Protein AF-0000000078813721 (afdb_homodimer)

Organism: NCBI:txid997873

Secondary structure (DSSP, 8-state):
-EEEE-SPPP-S-HHHHHHHHHHHHHHHH-SSHHHHHHHHHHTSEETTTEESTTTEEEEEETTEEEEEEBSSTT-S-B-SS-SEEEE------HHHHHHHHHHTT-/-EEEE-SPPP-S-HHHHHHHHHHHHHHHH-SSHHHHHHHHHHTSEETTTEEHHHHEEEEEETTEEEEEEBSSTT-S-B-SS-SEEEE------HHHHHHHHHHHT-

Sequence (212 aa):
MEINFKGPVMPVDPYSQMAFVEILNILLTARHIVDVNRFLINRNTNPQFGSLSGYFRWSFSGNHFTLWQRMEYNSPVCFSRRIFSIHFGILASRNRERNKDSLTLNMEINFKGPVMPVDPYSQMAFVEILNILLTARHIVDVNRFLINRNTNPQFGSLSGYFRWSFSGNHFTLWQRMEYNSPVCFSRRIFSIHFGILASRNRERNKDSLTLN

Solvent-accessible surface area (backbone atoms only — not comparable to full-atom values): 11790 Å² total; per-residue (Å²): 86,74,38,43,37,69,46,57,81,77,85,74,46,73,49,48,36,42,38,47,47,52,53,50,32,45,57,64,68,36,91,44,68,72,48,33,56,53,49,49,64,72,56,21,64,36,93,87,61,50,34,40,66,31,35,31,46,71,50,75,58,89,53,29,41,37,36,30,39,29,64,39,80,64,41,94,49,54,49,88,61,44,31,33,52,34,71,54,64,75,72,62,65,60,67,53,60,59,52,50,58,59,58,63,70,103,86,73,38,43,35,68,46,58,82,75,86,73,46,74,49,47,36,41,39,47,46,53,52,51,31,44,58,62,68,36,91,45,68,71,49,34,54,53,49,50,64,71,55,22,64,37,94,87,60,48,35,39,67,30,35,31,46,71,50,75,60,89,51,29,42,37,38,32,39,30,65,39,81,64,40,95,50,56,49,88,61,44,31,32,53,34,73,54,62,74,72,64,66,60,66,54,61,60,51,49,58,61,57,64,70,104

Radius of gyration: 19.4 Å; Cα contacts (8 Å, |Δi|>4): 319; chains: 2; bounding box: 43×58×57 Å

Foldseek 3Di:
DDWDFFDDDDCLDPLLVVLVVLLVVLVVPDLAPVSSVVSQVVQQQDPVNGGSVQFKDWDDDPQKIWIFGCNGGNHPDTDPITGTMDGNPPPPCPVVVVVVVVVVVD/DDWDFFDDDDCLDPLLVVLVVLLVVLVVPDLAPVSSVVSQVVQQQDPVRGGSVQFKDWDDDPQKIWIFGCNHGNHPDTDPITGTMDGNPPPPCPVVVVVVVVVVVD

pLDDT: mean 83.67, std 20.39, range [27.42, 98.19]

Structure (mmCIF, N/CA/C/O backbone):
data_AF-0000000078813721-model_v1
#
loop_
_entity.id
_entity.type
_entity.pdbx_description
1 polymer 'Uncharacterized protein'
#
loop_
_atom_site.group_PDB
_atom_site.id
_atom_site.type_symbol
_atom_site.label_atom_id
_atom_site.label_alt_id
_atom_site.label_comp_id
_atom_site.label_asym_id
_atom_site.label_entity_id
_atom_site.label_seq_id
_atom_site.pdbx_PDB_ins_code
_atom_site.Cartn_x
_atom_site.Cartn_y
_atom_site.Cartn_z
_atom_site.occupancy
_atom_site.B_iso_or_equiv
_atom_site.auth_seq_id
_atom_site.auth_comp_id
_atom_site.auth_asym_id
_atom_site.auth_atom_id
_atom_site.pdbx_PDB_model_num
ATOM 1 N N . MET A 1 1 ? -4.168 6 10 1 85.81 1 MET A N 1
ATOM 2 C CA . MET A 1 1 ? -2.812 6.531 9.891 1 85.81 1 MET A CA 1
ATOM 3 C C . MET A 1 1 ? -2.635 7.293 8.578 1 85.81 1 MET A C 1
ATOM 5 O O . MET A 1 1 ? -3.014 6.805 7.512 1 85.81 1 MET A O 1
ATOM 9 N N . GLU A 1 2 ? -2.025 8.469 8.742 1 86.19 2 GLU A N 1
ATOM 10 C CA . GLU A 1 2 ? -1.777 9.281 7.555 1 86.19 2 GLU A CA 1
ATOM 11 C C . GLU A 1 2 ? -0.379 9.031 6.996 1 86.19 2 GLU A C 1
ATOM 13 O O . GLU A 1 2 ? 0.61 9.117 7.727 1 86.19 2 GLU A O 1
ATOM 18 N N . ILE A 1 3 ? -0.399 8.688 5.719 1 90.94 3 ILE A N 1
ATOM 19 C CA . ILE A 1 3 ? 0.875 8.453 5.051 1 90.94 3 ILE A CA 1
ATOM 20 C C . ILE A 1 3 ? 1.009 9.383 3.852 1 90.94 3 ILE A C 1
ATOM 22 O O . ILE A 1 3 ? 0.092 9.492 3.033 1 90.94 3 ILE A O 1
ATOM 26 N N . ASN A 1 4 ? 2.133 10.078 3.889 1 89.5 4 ASN A N 1
ATOM 27 C CA . ASN A 1 4 ? 2.461 10.922 2.746 1 89.5 4 ASN A CA 1
ATOM 28 C C . ASN A 1 4 ? 3.354 10.195 1.746 1 89.5 4 ASN A C 1
ATOM 30 O O . ASN A 1 4 ? 4.562 10.094 1.946 1 89.5 4 ASN A O 1
ATOM 34 N N . PHE A 1 5 ? 2.736 9.789 0.671 1 93.5 5 PHE A N 1
ATOM 35 C CA . PHE A 1 5 ? 3.477 9.078 -0.365 1 93.5 5 PHE A CA 1
ATOM 36 C C . PHE A 1 5 ? 4.227 10.055 -1.263 1 93.5 5 PHE A C 1
ATOM 38 O O . PHE A 1 5 ? 3.68 11.086 -1.658 1 93.5 5 PHE A O 1
ATOM 45 N N . LYS A 1 6 ? 5.391 9.672 -1.581 1 92.81 6 LYS A N 1
ATOM 46 C CA . LYS A 1 6 ? 6.223 10.508 -2.438 1 92.81 6 LYS A CA 1
ATOM 47 C C . LYS A 1 6 ? 6.324 9.93 -3.846 1 92.81 6 LYS A C 1
ATOM 49 O O . LYS A 1 6 ? 6.742 10.617 -4.777 1 92.81 6 LYS A O 1
ATOM 54 N N . GLY A 1 7 ? 5.914 8.711 -4.023 1 90.69 7 GLY A N 1
ATOM 55 C CA . GLY A 1 7 ? 5.93 8.055 -5.32 1 90.69 7 GLY A CA 1
ATOM 56 C C . GLY A 1 7 ? 5.328 6.66 -5.293 1 90.69 7 GLY A C 1
ATOM 57 O O . GLY A 1 7 ? 4.965 6.156 -4.227 1 90.69 7 GLY A O 1
ATOM 58 N N . PRO A 1 8 ? 5.234 6.066 -6.453 1 94.75 8 PRO A N 1
ATOM 59 C CA . PRO A 1 8 ? 4.664 4.719 -6.551 1 94.75 8 PRO A CA 1
ATOM 60 C C . PRO A 1 8 ? 5.66 3.629 -6.156 1 94.75 8 PRO A C 1
ATOM 62 O O . PRO A 1 8 ? 6.855 3.902 -6.012 1 94.75 8 PRO A O 1
ATOM 65 N N . VAL A 1 9 ? 5.137 2.488 -5.852 1 96.31 9 VAL A N 1
ATOM 66 C CA . VAL A 1 9 ? 5.949 1.282 -5.742 1 96.31 9 VAL A CA 1
ATOM 67 C C . VAL A 1 9 ? 6.246 0.726 -7.133 1 96.31 9 VAL A C 1
ATOM 69 O O . VAL A 1 9 ? 5.324 0.359 -7.867 1 96.31 9 VAL A O 1
ATOM 72 N N . MET A 1 10 ? 7.5 0.611 -7.434 1 94.69 10 MET A N 1
ATOM 73 C CA . MET A 1 10 ? 7.891 0.201 -8.781 1 94.69 10 MET A CA 1
ATOM 74 C C . MET A 1 10 ? 7.676 -1.296 -8.977 1 94.69 10 MET A C 1
ATOM 76 O O . MET A 1 10 ? 7.93 -2.088 -8.062 1 94.69 10 MET A O 1
ATOM 80 N N . PRO A 1 11 ? 7.18 -1.651 -10.086 1 86.94 11 PRO A N 1
ATOM 81 C CA . PRO A 1 11 ? 6.902 -3.064 -10.359 1 86.94 11 PRO A CA 1
ATOM 82 C C . PRO A 1 11 ? 8.156 -3.855 -10.719 1 86.94 11 PRO A C 1
ATOM 84 O O . PRO A 1 11 ? 8.258 -4.391 -11.82 1 86.94 11 PRO A O 1
ATOM 87 N N . VAL A 1 12 ? 9.062 -4.035 -9.828 1 88.88 12 VAL A N 1
ATOM 88 C CA . VAL A 1 12 ? 10.312 -4.754 -10.055 1 88.88 12 VAL A CA 1
ATOM 89 C C . VAL A 1 12 ? 10.031 -6.25 -10.164 1 88.88 12 VAL A C 1
ATOM 91 O O . VAL A 1 12 ? 10.602 -6.938 -11.016 1 88.88 12 VAL A O 1
ATOM 94 N N . ASP A 1 13 ? 9.281 -6.785 -9.336 1 87.31 13 ASP A N 1
ATOM 95 C CA . ASP A 1 13 ? 8.789 -8.156 -9.352 1 87.31 13 ASP A CA 1
ATOM 96 C C . ASP A 1 13 ? 7.566 -8.312 -8.453 1 87.31 13 ASP A C 1
ATOM 98 O O . ASP A 1 13 ? 7.262 -7.43 -7.652 1 87.31 13 ASP A O 1
ATOM 102 N N . PRO A 1 14 ? 6.836 -9.398 -8.641 1 85.69 14 PRO A N 1
ATOM 103 C CA . PRO A 1 14 ? 5.598 -9.562 -7.871 1 85.69 14 PRO A CA 1
ATOM 104 C C . PRO A 1 14 ? 5.844 -9.688 -6.371 1 85.69 14 PRO A C 1
ATOM 106 O O . PRO A 1 14 ? 5 -9.281 -5.566 1 85.69 14 PRO A O 1
ATOM 109 N N . TYR A 1 15 ? 6.957 -10.195 -6.031 1 91.62 15 TYR A N 1
ATOM 110 C CA . TYR A 1 15 ? 7.246 -10.414 -4.617 1 91.62 15 TYR A CA 1
ATOM 111 C C . TYR A 1 15 ? 7.508 -9.094 -3.908 1 91.62 15 TYR A C 1
ATOM 113 O O . TYR A 1 15 ? 7.262 -8.969 -2.705 1 91.62 15 TYR A O 1
ATOM 121 N N . SER A 1 16 ? 7.984 -8.094 -4.672 1 93.75 16 SER A N 1
ATOM 122 C CA . SER A 1 16 ? 8.211 -6.781 -4.078 1 93.75 16 SER A CA 1
ATOM 123 C C . SER A 1 16 ? 6.895 -6.137 -3.65 1 93.75 16 SER A C 1
ATOM 125 O O . SER A 1 16 ? 6.844 -5.426 -2.645 1 93.75 16 SER A O 1
ATOM 127 N N . GLN A 1 17 ? 5.859 -6.359 -4.391 1 93.06 17 GLN A N 1
ATOM 128 C CA . GLN A 1 17 ? 4.551 -5.816 -4.043 1 93.06 17 GLN A CA 1
ATOM 129 C C . GLN A 1 17 ? 4.008 -6.461 -2.771 1 93.06 17 GLN A C 1
ATOM 131 O O . GLN A 1 17 ? 3.432 -5.777 -1.92 1 93.06 17 GLN A O 1
ATOM 136 N N . MET A 1 18 ? 4.238 -7.758 -2.658 1 93.38 18 MET A N 1
ATOM 137 C CA . MET A 1 18 ? 3.836 -8.461 -1.444 1 93.38 18 MET A CA 1
ATOM 138 C C . MET A 1 18 ? 4.613 -7.949 -0.235 1 93.38 18 MET A C 1
ATOM 140 O O . MET A 1 18 ? 4.039 -7.742 0.834 1 93.38 18 MET A O 1
ATOM 144 N N . ALA A 1 19 ? 5.863 -7.793 -0.472 1 95.75 19 ALA A N 1
ATOM 145 C CA . ALA A 1 19 ? 6.715 -7.277 0.598 1 95.75 19 ALA A CA 1
ATOM 146 C C . ALA A 1 19 ? 6.266 -5.883 1.033 1 95.75 19 ALA A C 1
ATOM 148 O O . ALA A 1 19 ? 6.246 -5.574 2.227 1 95.75 19 ALA A O 1
ATOM 149 N N . PHE A 1 20 ? 5.871 -5.07 0.084 1 96.69 20 PHE A N 1
ATOM 150 C CA . PHE A 1 20 ? 5.406 -3.721 0.396 1 96.69 20 PHE A CA 1
ATOM 151 C C . PHE A 1 20 ? 4.16 -3.766 1.273 1 96.69 20 PHE A C 1
ATOM 153 O O . PHE A 1 20 ? 4.062 -3.033 2.26 1 96.69 20 PHE A O 1
ATOM 160 N N . VAL A 1 21 ? 3.279 -4.566 0.892 1 96.12 21 VAL A N 1
ATOM 161 C CA . VAL A 1 21 ? 2.025 -4.641 1.634 1 96.12 21 VAL A CA 1
ATOM 162 C C . VAL A 1 21 ? 2.293 -5.125 3.057 1 96.12 21 VAL A C 1
ATOM 164 O O . VAL A 1 21 ? 1.673 -4.648 4.008 1 96.12 21 VAL A O 1
ATOM 167 N N . GLU A 1 22 ? 3.188 -6.047 3.207 1 95.56 22 GLU A N 1
ATOM 168 C CA . GLU A 1 22 ? 3.564 -6.508 4.539 1 95.56 22 GLU A CA 1
ATOM 169 C C . GLU A 1 22 ? 4.129 -5.363 5.379 1 95.56 22 GLU A C 1
ATOM 171 O O . GLU A 1 22 ? 3.75 -5.195 6.543 1 95.56 22 GLU A O 1
ATOM 176 N N . ILE A 1 23 ? 5.004 -4.59 4.789 1 96.81 23 ILE A N 1
ATOM 177 C CA . ILE A 1 23 ? 5.59 -3.459 5.5 1 96.81 23 ILE A CA 1
ATOM 178 C C . ILE A 1 23 ? 4.5 -2.451 5.852 1 96.81 23 ILE A C 1
ATOM 180 O O . ILE A 1 23 ? 4.441 -1.957 6.98 1 96.81 23 ILE A O 1
ATOM 184 N N . LEU A 1 24 ? 3.656 -2.15 4.887 1 96.5 24 LEU A N 1
ATOM 185 C CA . LEU A 1 24 ? 2.553 -1.225 5.117 1 96.5 24 LEU A CA 1
ATOM 186 C C . LEU A 1 24 ? 1.677 -1.699 6.273 1 96.5 24 LEU A C 1
ATOM 188 O O . LEU A 1 24 ? 1.314 -0.91 7.148 1 96.5 24 LEU A O 1
ATOM 192 N N . ASN A 1 25 ? 1.38 -2.951 6.309 1 95.75 25 ASN A N 1
ATOM 193 C CA . ASN A 1 25 ? 0.537 -3.508 7.359 1 95.75 25 ASN A CA 1
ATOM 194 C C . ASN A 1 25 ? 1.212 -3.416 8.727 1 95.75 25 ASN A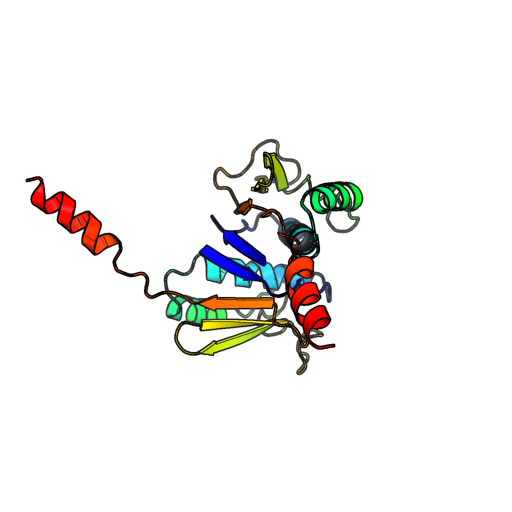 C 1
ATOM 196 O O . ASN A 1 25 ? 0.548 -3.186 9.734 1 95.75 25 ASN A O 1
ATOM 200 N N . ILE A 1 26 ? 2.451 -3.658 8.773 1 95.31 26 ILE A N 1
ATOM 201 C CA . ILE A 1 26 ? 3.203 -3.496 10.008 1 95.31 26 ILE A CA 1
ATOM 202 C C . ILE A 1 26 ? 3.055 -2.064 10.523 1 95.31 26 ILE A C 1
ATOM 204 O O . ILE A 1 26 ? 2.789 -1.844 11.703 1 95.31 26 ILE A O 1
ATOM 208 N N . LEU A 1 27 ? 3.197 -1.109 9.609 1 94.88 27 LEU A N 1
ATOM 209 C CA . LEU A 1 27 ? 3.088 0.299 9.977 1 94.88 27 LEU A CA 1
ATOM 210 C C . LEU A 1 27 ? 1.683 0.623 10.469 1 94.88 27 LEU A C 1
ATOM 212 O O . LEU A 1 27 ? 1.519 1.331 11.461 1 94.88 27 LEU A O 1
ATOM 216 N N . LEU A 1 28 ? 0.724 0.075 9.797 1 92.88 28 LEU A N 1
ATOM 217 C CA . LEU A 1 28 ? -0.668 0.415 10.078 1 92.88 28 LEU A CA 1
ATOM 218 C C . LEU A 1 28 ? -1.139 -0.233 11.375 1 92.88 28 LEU A C 1
ATOM 220 O O . LEU A 1 28 ? -2.094 0.236 11.992 1 92.88 28 LEU A O 1
ATOM 224 N N . THR A 1 29 ? -0.472 -1.251 11.75 1 92 29 THR A N 1
ATOM 225 C CA . THR A 1 29 ? -0.953 -1.979 12.914 1 92 29 THR A CA 1
ATOM 226 C C . THR A 1 29 ? -0.088 -1.675 14.133 1 92 29 THR A C 1
ATOM 228 O O . THR A 1 29 ? -0.462 -1.999 15.266 1 92 29 THR A O 1
ATOM 231 N N . ALA A 1 30 ? 1.04 -1.053 13.82 1 90.38 30 ALA A N 1
ATOM 232 C CA . ALA A 1 30 ? 1.928 -0.724 14.93 1 90.38 30 ALA A CA 1
ATOM 233 C C . ALA A 1 30 ? 1.402 0.474 15.719 1 90.38 30 ALA A C 1
ATOM 235 O O . ALA A 1 30 ? 0.883 1.429 15.133 1 90.38 30 ALA A O 1
ATOM 236 N N . ARG A 1 31 ? 1.524 0.494 17.016 1 82.5 31 ARG A N 1
ATOM 237 C CA . ARG A 1 31 ? 1.098 1.598 17.859 1 82.5 31 ARG A CA 1
ATOM 238 C C . ARG A 1 31 ? 2.205 2.637 18.016 1 82.5 31 ARG A C 1
ATOM 240 O O . ARG A 1 31 ? 1.934 3.838 18.078 1 82.5 31 ARG A O 1
ATOM 247 N N . HIS A 1 32 ? 3.424 2.127 18.078 1 85.88 32 HIS A N 1
ATOM 248 C CA . HIS A 1 32 ? 4.605 2.957 18.266 1 85.88 32 HIS A CA 1
ATOM 249 C C . HIS A 1 32 ? 5.715 2.572 17.297 1 85.88 32 HIS A C 1
ATOM 251 O O . HIS A 1 32 ? 5.742 1.446 16.797 1 85.88 32 HIS A O 1
ATOM 257 N N . ILE A 1 33 ? 6.562 3.525 17.094 1 88.56 33 ILE A N 1
ATOM 258 C CA . ILE A 1 33 ? 7.66 3.336 16.141 1 88.56 33 ILE A CA 1
ATOM 259 C C . ILE A 1 33 ? 8.547 2.186 16.609 1 88.56 33 ILE A C 1
ATOM 261 O O . ILE A 1 33 ? 9.109 1.457 15.797 1 88.56 33 ILE A O 1
ATOM 265 N N . VAL A 1 34 ? 8.711 2.016 17.891 1 88.94 34 VAL A N 1
ATOM 266 C CA . VAL A 1 34 ? 9.523 0.938 18.438 1 88.94 34 VAL A CA 1
ATOM 267 C C . VAL A 1 34 ? 8.93 -0.412 18.047 1 88.94 34 VAL A C 1
ATOM 269 O O . VAL A 1 34 ? 9.664 -1.362 17.766 1 88.94 34 VAL A O 1
ATOM 272 N N . ASP A 1 35 ? 7.613 -0.488 18 1 91.62 35 ASP A N 1
ATOM 273 C CA . ASP A 1 35 ? 6.934 -1.707 17.578 1 91.62 35 ASP A CA 1
ATOM 274 C C . ASP A 1 35 ? 7.188 -1.983 16.094 1 91.62 35 ASP A C 1
ATOM 276 O O . ASP A 1 35 ? 7.324 -3.139 15.688 1 91.62 35 ASP A O 1
ATOM 280 N N . VAL A 1 36 ? 7.305 -0.905 15.383 1 93.75 36 VAL A N 1
ATOM 281 C CA . VAL A 1 36 ? 7.555 -1.066 13.953 1 93.75 36 VAL A CA 1
ATOM 282 C C . VAL A 1 36 ? 8.891 -1.775 13.734 1 93.75 36 VAL A C 1
ATOM 284 O O . VAL A 1 36 ? 8.969 -2.758 12.992 1 93.75 36 VAL A O 1
ATOM 287 N N . ASN A 1 37 ? 9.891 -1.277 14.352 1 92.62 37 ASN A N 1
ATOM 288 C CA . ASN A 1 37 ? 11.219 -1.875 14.234 1 92.62 37 ASN A CA 1
ATOM 289 C C . ASN A 1 37 ? 11.203 -3.35 14.625 1 92.62 37 ASN A C 1
ATOM 291 O O . ASN A 1 37 ? 11.758 -4.191 13.914 1 92.62 37 ASN A O 1
ATOM 295 N N . ARG A 1 38 ? 10.586 -3.643 15.727 1 94.06 38 ARG A N 1
ATOM 296 C CA . ARG A 1 38 ? 10.508 -5.016 16.219 1 94.06 38 ARG A CA 1
ATOM 297 C C . ARG A 1 38 ? 9.805 -5.914 15.203 1 94.06 38 ARG A C 1
ATOM 299 O O . ARG A 1 38 ? 10.273 -7.012 14.906 1 94.06 38 ARG A O 1
ATOM 306 N N . PHE A 1 39 ? 8.711 -5.48 14.672 1 94.94 39 PHE A N 1
ATOM 307 C CA . PHE A 1 39 ? 7.938 -6.281 13.727 1 94.94 39 PHE A CA 1
ATOM 308 C C . PHE A 1 39 ? 8.703 -6.465 12.422 1 94.94 39 PHE A C 1
ATOM 310 O O . PHE A 1 39 ? 8.664 -7.539 11.82 1 94.94 39 PHE A O 1
ATOM 317 N N . LEU A 1 40 ? 9.391 -5.395 11.961 1 96.19 40 LEU A N 1
ATOM 318 C CA . LEU A 1 40 ? 10.164 -5.488 10.727 1 96.19 40 LEU A CA 1
ATOM 319 C C . LEU A 1 40 ? 11.273 -6.527 10.859 1 96.19 40 LEU A C 1
ATOM 321 O O . LEU A 1 40 ? 11.531 -7.289 9.922 1 96.19 40 LEU A O 1
ATOM 325 N N . ILE A 1 41 ? 11.906 -6.547 11.977 1 93.56 41 ILE A N 1
ATOM 326 C CA . ILE A 1 41 ? 12.969 -7.512 12.219 1 93.56 41 ILE A CA 1
ATOM 327 C C . ILE A 1 41 ? 12.383 -8.922 12.297 1 93.56 41 ILE A C 1
ATOM 329 O O . ILE A 1 41 ? 12.891 -9.844 11.656 1 93.56 41 ILE A O 1
ATOM 333 N N . ASN A 1 42 ? 11.305 -9.086 12.961 1 94.06 42 ASN A N 1
ATOM 334 C CA . ASN A 1 42 ? 10.703 -10.398 13.203 1 94.06 42 ASN A CA 1
ATOM 335 C C . ASN A 1 42 ? 10.094 -10.977 11.922 1 94.06 42 ASN A C 1
ATOM 337 O O . ASN A 1 42 ? 10.07 -12.195 11.742 1 94.06 42 ASN A O 1
ATOM 341 N N . ARG A 1 43 ? 9.633 -10.102 11.125 1 92.25 43 ARG A N 1
ATOM 342 C CA . ARG A 1 43 ? 8.914 -10.562 9.938 1 92.25 43 ARG A CA 1
ATOM 343 C C . ARG A 1 43 ? 9.75 -10.359 8.68 1 92.25 43 ARG A C 1
ATOM 345 O O . ARG A 1 43 ? 9.234 -10.445 7.562 1 92.25 43 ARG A O 1
ATOM 352 N N . ASN A 1 44 ? 10.961 -10.055 8.883 1 95.38 44 ASN A N 1
ATOM 353 C CA . ASN A 1 44 ? 11.828 -9.766 7.746 1 95.38 44 ASN A CA 1
ATOM 354 C C . ASN A 1 44 ? 11.891 -10.938 6.773 1 95.38 44 ASN A C 1
ATOM 356 O O . ASN A 1 44 ? 11.773 -10.758 5.562 1 95.38 44 ASN A O 1
ATOM 360 N N . THR A 1 45 ? 12.039 -12.062 7.301 1 92.56 45 THR A N 1
ATOM 361 C CA . THR A 1 45 ? 12.172 -13.25 6.457 1 92.56 45 THR A CA 1
ATOM 362 C C . THR A 1 45 ? 10.805 -13.883 6.207 1 92.56 45 THR A C 1
ATOM 364 O O . THR A 1 45 ? 9.992 -14.008 7.125 1 92.56 45 THR A O 1
ATOM 367 N N . ASN A 1 46 ? 10.523 -14.18 4.992 1 87.62 46 ASN A N 1
ATOM 368 C CA . ASN A 1 46 ? 9.289 -14.82 4.555 1 87.62 46 ASN A CA 1
ATOM 369 C C . ASN A 1 46 ? 9.555 -15.875 3.486 1 87.62 46 ASN A C 1
ATOM 371 O O . ASN A 1 46 ? 10.258 -15.617 2.512 1 87.62 46 ASN A O 1
ATOM 375 N N . PRO A 1 47 ? 9.031 -16.953 3.658 1 83.88 47 PRO A N 1
ATOM 376 C CA . PRO A 1 47 ? 9.289 -18.031 2.689 1 83.88 47 PRO A CA 1
ATOM 377 C C . PRO A 1 47 ? 8.766 -17.703 1.294 1 83.88 47 PRO A C 1
ATOM 379 O O . PRO A 1 47 ? 9.281 -18.203 0.298 1 83.88 47 PRO A O 1
ATOM 382 N N . GLN A 1 48 ? 7.812 -16.844 1.262 1 80.69 48 GLN A N 1
ATOM 383 C CA . GLN A 1 48 ? 7.184 -16.562 -0.023 1 80.69 48 GLN A CA 1
ATOM 384 C C . GLN A 1 48 ? 8.023 -15.578 -0.841 1 80.69 48 GLN A C 1
ATOM 386 O O . GLN A 1 48 ? 8.172 -15.742 -2.053 1 80.69 48 GLN A O 1
ATOM 391 N N . PHE A 1 49 ? 8.594 -14.594 -0.183 1 82.25 49 PHE A N 1
ATOM 392 C CA . PHE A 1 49 ? 9.266 -13.586 -1.002 1 82.25 49 PHE A CA 1
ATOM 393 C C . PHE A 1 49 ? 10.703 -13.375 -0.531 1 82.25 49 PHE A C 1
ATOM 395 O O . PHE A 1 49 ? 11.398 -12.492 -1.024 1 82.25 49 PHE A O 1
ATOM 402 N N . GLY A 1 50 ? 11.195 -14.195 0.436 1 90.38 50 GLY A N 1
ATOM 403 C CA . GLY A 1 50 ? 12.555 -14.055 0.924 1 90.38 50 GLY A CA 1
ATOM 404 C C . GLY A 1 50 ? 12.664 -13.133 2.125 1 90.38 50 GLY A C 1
ATOM 405 O O . GLY A 1 50 ? 12.594 -13.586 3.27 1 90.38 50 GLY A O 1
ATOM 406 N N . SER A 1 51 ? 12.891 -11.766 1.837 1 95.19 51 SER A N 1
ATOM 407 C CA . SER A 1 51 ? 12.969 -10.844 2.967 1 95.19 51 SER A CA 1
ATOM 408 C C . SER A 1 51 ? 12.43 -9.469 2.594 1 95.19 51 SER A C 1
ATOM 410 O O . SER A 1 51 ? 12.555 -9.039 1.444 1 95.19 51 SER A O 1
ATOM 412 N N . LEU A 1 52 ? 11.852 -8.836 3.582 1 97.31 52 LEU A N 1
ATOM 413 C CA . LEU A 1 52 ? 11.414 -7.461 3.396 1 97.31 52 LEU A CA 1
ATOM 414 C C . LEU A 1 52 ? 12.586 -6.566 3.006 1 97.31 52 LEU A C 1
ATOM 416 O O . LEU A 1 52 ? 12.484 -5.777 2.064 1 97.31 52 LEU A O 1
ATOM 420 N N . SER A 1 53 ? 13.719 -6.762 3.699 1 96.88 53 SER A N 1
ATOM 421 C CA . SER A 1 53 ? 14.906 -5.938 3.502 1 96.88 53 SER A CA 1
ATOM 422 C C . SER A 1 53 ? 15.57 -6.23 2.158 1 96.88 53 SER A C 1
ATOM 424 O O . SER A 1 53 ? 16.406 -5.461 1.695 1 96.88 53 SER A O 1
ATOM 426 N N . GLY A 1 54 ? 15.234 -7.344 1.597 1 97.06 54 GLY A N 1
ATOM 427 C CA . GLY A 1 54 ? 15.727 -7.645 0.263 1 97.06 54 GLY A CA 1
ATOM 428 C C . GLY A 1 54 ? 15.117 -6.766 -0.813 1 97.06 54 GLY A C 1
ATOM 429 O O . GLY A 1 54 ? 15.695 -6.598 -1.886 1 97.06 54 GLY A O 1
ATOM 430 N N . TYR A 1 55 ? 13.945 -6.191 -0.536 1 97.31 55 TYR A N 1
ATOM 431 C CA . TYR A 1 55 ? 13.234 -5.406 -1.534 1 97.31 55 TYR A CA 1
ATOM 432 C C . TYR A 1 55 ? 13.203 -3.932 -1.153 1 97.31 55 TYR A C 1
ATOM 434 O O . TYR A 1 55 ? 13.055 -3.064 -2.016 1 97.31 55 TYR A O 1
ATOM 442 N N . PHE A 1 56 ? 13.289 -3.691 0.149 1 97.62 56 PHE A N 1
ATOM 443 C CA . PHE A 1 56 ? 13.133 -2.32 0.6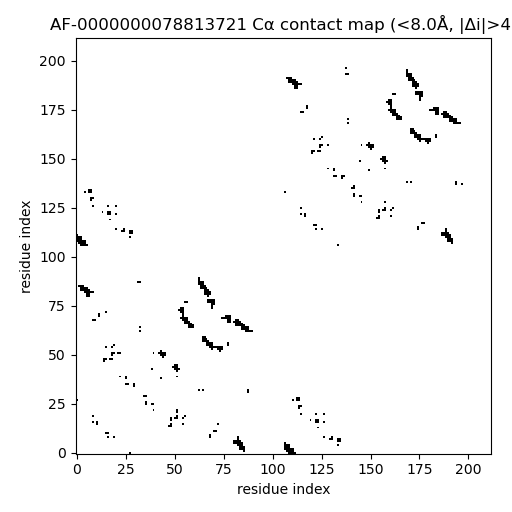23 1 97.62 56 PHE A CA 1
ATOM 444 C C . PHE A 1 56 ? 14.211 -1.973 1.644 1 97.62 56 PHE A C 1
ATOM 446 O O . PHE A 1 56 ? 14.711 -2.852 2.352 1 97.62 56 PHE A O 1
ATOM 453 N N . ARG A 1 57 ? 14.547 -0.722 1.593 1 97.44 57 ARG A N 1
ATOM 454 C CA . ARG A 1 57 ? 15.383 -0.122 2.631 1 97.44 57 ARG A CA 1
ATOM 455 C C . ARG A 1 57 ? 14.586 0.867 3.471 1 97.44 57 ARG A C 1
ATOM 457 O O . ARG A 1 57 ? 13.75 1.604 2.943 1 97.44 57 ARG A O 1
ATOM 464 N N . TRP A 1 58 ? 14.789 0.78 4.785 1 96.38 58 TRP A N 1
ATOM 465 C CA . TRP A 1 58 ? 14.109 1.743 5.645 1 96.38 58 TRP A CA 1
ATOM 466 C C . TRP A 1 58 ? 15.07 2.338 6.668 1 96.38 58 TRP A C 1
ATOM 468 O O . TRP A 1 58 ? 16.156 1.798 6.895 1 96.38 58 TRP A O 1
ATOM 478 N N . SER A 1 59 ? 14.727 3.451 7.113 1 94.44 59 SER A N 1
ATOM 479 C CA . SER A 1 59 ? 15.492 4.109 8.164 1 94.44 59 SER A CA 1
ATOM 480 C C . SER A 1 59 ? 14.578 4.777 9.188 1 94.44 59 SER A C 1
ATOM 482 O O . SER A 1 59 ? 13.414 5.051 8.898 1 94.44 59 SER A O 1
ATOM 484 N N . PHE A 1 60 ? 15.148 4.918 10.375 1 92.75 60 PHE A N 1
ATOM 485 C CA . PHE A 1 60 ? 14.484 5.629 11.461 1 92.75 60 PHE A CA 1
ATOM 486 C C . PHE A 1 60 ? 15.273 6.871 11.859 1 92.75 60 PHE A C 1
ATOM 488 O O . PHE A 1 60 ? 16.5 6.832 11.938 1 92.75 60 PHE A O 1
ATOM 495 N N . SER A 1 61 ? 14.656 7.984 11.891 1 90.38 61 SER A N 1
ATOM 496 C CA . SER A 1 61 ? 15.211 9.211 12.445 1 90.38 61 SER A CA 1
ATOM 497 C C . SER A 1 61 ? 14.258 9.844 13.461 1 90.38 61 SER A C 1
ATOM 499 O O . SER A 1 61 ? 13.352 10.586 13.086 1 90.38 61 SER A O 1
ATOM 501 N N . GLY A 1 62 ? 14.539 9.586 14.758 1 87.25 62 GLY A N 1
ATOM 502 C CA . GLY A 1 62 ? 13.547 9.977 15.75 1 87.25 62 GLY A CA 1
ATOM 503 C C . GLY A 1 62 ? 12.211 9.297 15.555 1 87.25 62 GLY A C 1
ATOM 504 O O . GLY A 1 62 ? 12.125 8.07 15.531 1 87.25 62 GLY A O 1
ATOM 505 N N . ASN A 1 63 ? 11.172 10.094 15.312 1 87.31 63 ASN A N 1
ATOM 506 C CA . ASN A 1 63 ? 9.828 9.547 15.125 1 87.31 63 ASN A CA 1
ATOM 507 C C . ASN A 1 63 ? 9.453 9.469 13.648 1 87.31 63 ASN A C 1
ATOM 509 O O . ASN A 1 63 ? 8.273 9.398 13.305 1 87.31 63 ASN A O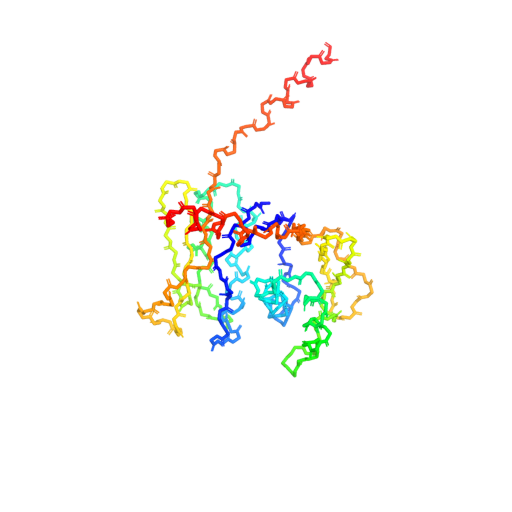 1
ATOM 513 N N . HIS A 1 64 ? 10.555 9.445 12.852 1 89.88 64 HIS A N 1
ATOM 514 C CA . HIS A 1 64 ? 10.312 9.398 11.414 1 89.88 64 HIS A CA 1
ATOM 515 C C . HIS A 1 64 ? 10.727 8.047 10.836 1 89.88 64 HIS A C 1
ATOM 517 O O . HIS A 1 64 ? 11.789 7.523 11.164 1 89.88 64 HIS A O 1
ATOM 523 N N . PHE A 1 65 ? 9.867 7.512 10.133 1 94.44 65 PHE A N 1
ATOM 524 C CA . PHE A 1 65 ? 10.133 6.312 9.344 1 94.44 65 PHE A CA 1
ATOM 525 C C . PHE A 1 65 ? 10.164 6.637 7.859 1 94.44 65 PHE A C 1
ATOM 527 O O . PHE A 1 65 ? 9.242 7.273 7.34 1 94.44 65 PHE A O 1
ATOM 534 N N . THR A 1 66 ? 11.258 6.246 7.207 1 95.19 66 THR A N 1
ATOM 535 C CA . THR A 1 66 ? 11.375 6.473 5.773 1 95.19 66 THR A CA 1
ATOM 536 C C . THR A 1 66 ? 11.586 5.156 5.031 1 95.19 66 THR A C 1
ATOM 538 O O . THR A 1 66 ? 12.344 4.293 5.492 1 95.19 66 THR A O 1
ATOM 541 N N . LEU A 1 67 ? 10.961 4.996 3.906 1 97.75 67 LEU A N 1
ATOM 542 C CA . LEU A 1 67 ? 11.031 3.768 3.123 1 97.75 67 LEU A CA 1
ATOM 543 C C . LEU A 1 67 ? 11.5 4.055 1.702 1 97.75 67 LEU A C 1
ATOM 545 O O . LEU A 1 67 ? 11.008 4.977 1.052 1 97.75 67 LEU A O 1
ATOM 549 N N . TRP A 1 68 ? 12.484 3.252 1.234 1 97.56 68 TRP A N 1
ATOM 550 C CA . TRP A 1 68 ? 12.961 3.227 -0.146 1 97.56 68 TRP A CA 1
ATOM 551 C C . TRP A 1 68 ? 12.789 1.839 -0.755 1 97.56 68 TRP A C 1
ATOM 553 O O . TRP A 1 68 ? 12.734 0.839 -0.035 1 97.56 68 TRP A O 1
ATOM 563 N N . GLN A 1 69 ? 12.68 1.85 -1.991 1 98.19 69 GLN A N 1
ATOM 564 C CA . GLN A 1 69 ? 12.625 0.57 -2.689 1 98.19 69 GLN A CA 1
ATOM 565 C C . GLN A 1 69 ? 13.938 0.266 -3.395 1 98.19 69 GLN A C 1
ATOM 567 O O . GLN A 1 69 ? 14.5 1.129 -4.074 1 98.19 69 GLN A O 1
ATOM 572 N N . ARG A 1 70 ? 14.438 -0.946 -3.195 1 97.62 70 ARG A N 1
ATOM 573 C CA . ARG A 1 70 ? 15.617 -1.39 -3.936 1 97.62 70 ARG A CA 1
ATOM 574 C C . ARG A 1 70 ? 15.281 -1.623 -5.406 1 97.62 70 ARG A C 1
ATOM 576 O O . ARG A 1 70 ? 14.148 -1.982 -5.742 1 97.62 70 ARG A O 1
ATOM 583 N N . MET A 1 71 ? 16.203 -1.508 -6.293 1 96.94 71 MET A N 1
ATOM 584 C CA . MET A 1 71 ? 15.984 -1.616 -7.734 1 96.94 71 MET A CA 1
ATOM 585 C C . MET A 1 71 ? 15.75 -3.066 -8.141 1 96.94 71 MET A C 1
ATOM 587 O O . MET A 1 71 ? 15.141 -3.334 -9.18 1 96.94 71 MET A O 1
ATOM 591 N N . GLU A 1 72 ? 16.391 -3.934 -7.43 1 95.81 72 GLU A N 1
ATOM 592 C CA . GLU A 1 72 ? 16.188 -5.375 -7.535 1 95.81 72 GLU A CA 1
ATOM 593 C C . GLU A 1 72 ? 16.375 -6.059 -6.184 1 95.81 72 GLU A C 1
ATOM 595 O O . GLU A 1 72 ? 16.859 -5.445 -5.234 1 95.81 72 GLU A O 1
ATOM 600 N N . TYR A 1 73 ? 15.906 -7.285 -6.168 1 95.62 73 TYR A N 1
ATOM 601 C CA . TYR A 1 73 ? 16.062 -8.016 -4.914 1 95.62 73 TYR A CA 1
ATOM 602 C C . TYR A 1 73 ? 17.531 -8.023 -4.469 1 95.62 73 TYR A C 1
ATOM 604 O O . TYR A 1 73 ? 18.406 -8.422 -5.23 1 95.62 73 TYR A O 1
ATOM 612 N N . ASN A 1 74 ? 17.781 -7.5 -3.301 1 96.12 74 ASN A N 1
ATOM 613 C CA . ASN A 1 74 ? 19.078 -7.441 -2.643 1 96.12 74 ASN A CA 1
ATOM 614 C C . ASN A 1 74 ? 20.031 -6.48 -3.354 1 96.12 74 ASN A C 1
ATOM 616 O O . ASN A 1 74 ? 21.25 -6.562 -3.184 1 96.12 74 ASN A O 1
ATOM 620 N N . SER A 1 75 ? 19.484 -5.629 -4.164 1 96.75 75 SER A N 1
ATOM 621 C CA . SER A 1 75 ? 20.297 -4.59 -4.777 1 96.75 75 SER A CA 1
ATOM 622 C C . SER A 1 75 ? 20.844 -3.621 -3.732 1 96.75 75 SER A C 1
ATOM 624 O O . SER A 1 75 ? 20.109 -3.191 -2.836 1 96.75 75 SER A O 1
ATOM 626 N N . PRO A 1 76 ? 22.109 -3.275 -3.861 1 96.5 76 PRO A N 1
ATOM 627 C CA . PRO A 1 76 ? 22.625 -2.246 -2.955 1 96.5 76 PRO A CA 1
ATOM 628 C C . PRO A 1 76 ? 22.094 -0.854 -3.275 1 96.5 76 PRO A C 1
ATOM 630 O O . PRO A 1 76 ? 22.234 0.069 -2.471 1 96.5 76 PRO A O 1
ATOM 633 N N . VAL A 1 77 ? 21.484 -0.699 -4.473 1 97.62 77 VAL A N 1
ATOM 634 C CA . VAL A 1 77 ? 21 0.603 -4.926 1 97.62 77 VAL A CA 1
ATOM 635 C C . VAL A 1 77 ? 19.484 0.654 -4.836 1 97.62 77 VAL A C 1
ATOM 637 O O . VAL A 1 77 ? 18.797 -0.319 -5.168 1 97.62 77 VAL A O 1
ATOM 640 N N . CYS A 1 78 ? 19.047 1.739 -4.41 1 97.38 78 CYS A N 1
ATOM 641 C CA . CYS A 1 78 ? 17.609 1.994 -4.359 1 97.38 78 CYS A CA 1
ATOM 642 C C . CYS A 1 78 ? 17.203 2.994 -5.43 1 97.38 78 CYS A C 1
ATOM 644 O O . CYS A 1 78 ? 18.031 3.732 -5.953 1 97.38 78 CYS A O 1
ATOM 646 N N . PHE A 1 79 ? 15.953 2.939 -5.805 1 96.44 79 PHE A N 1
ATOM 647 C CA . PHE A 1 79 ? 15.398 4.035 -6.59 1 96.44 79 PHE A CA 1
ATOM 648 C C . PHE A 1 79 ? 15.586 5.367 -5.871 1 96.44 79 PHE A C 1
ATOM 650 O O . PHE A 1 79 ? 15.508 5.43 -4.641 1 96.44 79 PHE A O 1
ATOM 657 N N . SER A 1 80 ? 15.805 6.402 -6.57 1 93.31 80 SER A N 1
ATOM 658 C CA . SER A 1 80 ? 16.125 7.703 -5.988 1 93.31 80 SER A CA 1
ATOM 659 C C . SER A 1 80 ? 14.938 8.258 -5.199 1 93.31 80 SER A C 1
ATOM 661 O O . SER A 1 80 ? 15.125 8.922 -4.18 1 93.31 80 SER A O 1
ATOM 663 N N . ARG A 1 81 ? 13.82 7.988 -5.629 1 91.19 81 ARG A N 1
ATOM 664 C CA . ARG A 1 81 ? 12.625 8.516 -4.969 1 91.19 81 ARG A CA 1
ATOM 665 C C . ARG A 1 81 ? 12.227 7.629 -3.793 1 91.19 81 ARG A C 1
ATOM 667 O O . ARG A 1 81 ? 12.117 6.41 -3.934 1 91.19 81 ARG A O 1
ATOM 674 N N . ARG A 1 82 ? 12.031 8.305 -2.654 1 91.88 82 ARG A N 1
ATOM 675 C CA . ARG A 1 82 ? 11.453 7.582 -1.525 1 91.88 82 ARG A CA 1
ATOM 676 C C . ARG A 1 82 ? 10 7.215 -1.797 1 91.88 82 ARG A C 1
ATOM 678 O O . ARG A 1 82 ? 9.305 7.91 -2.547 1 91.88 82 ARG A O 1
ATOM 685 N N . ILE A 1 83 ? 9.617 6.102 -1.19 1 94.75 83 ILE A N 1
ATOM 686 C CA . ILE A 1 83 ? 8.211 5.73 -1.284 1 94.75 83 ILE A CA 1
ATOM 687 C C . ILE A 1 83 ? 7.379 6.629 -0.369 1 94.75 83 ILE A C 1
ATOM 689 O O . ILE A 1 83 ? 6.391 7.227 -0.804 1 94.75 83 ILE A O 1
ATOM 693 N N . PHE A 1 84 ? 7.746 6.664 0.901 1 92.06 84 PHE A N 1
ATOM 694 C CA . PHE A 1 84 ? 7.102 7.59 1.825 1 92.06 84 PHE A CA 1
ATOM 695 C C . PHE A 1 84 ? 7.977 7.832 3.049 1 92.06 84 PHE A C 1
ATOM 697 O O . PHE A 1 84 ? 8.992 7.152 3.238 1 92.06 84 PHE A O 1
ATOM 704 N N . SER A 1 85 ? 7.559 8.914 3.75 1 89.31 85 SER A N 1
ATOM 705 C CA . SER A 1 85 ? 8.055 9.211 5.09 1 89.31 85 SER A CA 1
ATOM 706 C C . SER A 1 85 ? 6.906 9.461 6.062 1 89.31 85 SER A C 1
ATOM 708 O O . SER A 1 85 ? 5.957 10.18 5.742 1 89.31 85 SER A O 1
ATOM 710 N N . ILE A 1 86 ? 6.988 8.75 7.195 1 90.06 86 ILE A N 1
ATOM 711 C CA . ILE A 1 86 ? 5.918 8.852 8.18 1 90.06 86 ILE A CA 1
ATOM 712 C C . ILE A 1 86 ? 6.473 9.414 9.492 1 90.06 86 ILE A C 1
ATOM 714 O O . ILE A 1 86 ? 7.547 9.008 9.938 1 90.06 86 ILE A O 1
ATOM 718 N N . HIS A 1 87 ? 5.82 10.367 9.953 1 84.75 87 HIS A N 1
ATOM 719 C CA . HIS A 1 87 ? 6.109 10.844 11.305 1 84.75 87 HIS A CA 1
ATOM 720 C C . HIS A 1 87 ? 5.164 10.211 12.32 1 84.75 87 HIS A C 1
ATOM 722 O O . HIS A 1 87 ? 3.945 10.383 12.234 1 84.75 87 HIS A O 1
ATOM 728 N N . PHE A 1 88 ? 5.723 9.328 13.211 1 82.69 88 PHE A N 1
ATOM 729 C CA . PHE A 1 88 ? 4.91 8.711 14.25 1 82.69 88 PHE A CA 1
ATOM 730 C C . PHE A 1 88 ? 4.691 9.672 15.414 1 82.69 88 PHE A C 1
ATOM 732 O O . PHE A 1 88 ? 5.652 10.203 15.969 1 82.69 88 PHE A O 1
ATOM 739 N N . GLY A 1 89 ? 3.814 10.578 15.188 1 63.12 89 GLY A N 1
ATOM 740 C CA . GLY A 1 89 ? 3.564 11.516 16.266 1 63.12 89 GLY A CA 1
ATOM 741 C C . GLY A 1 89 ? 3.443 10.844 17.625 1 63.12 89 GLY A C 1
ATOM 742 O O . GLY A 1 89 ? 3.188 9.641 17.703 1 63.12 89 GLY A O 1
ATOM 743 N N . ILE A 1 90 ? 4.086 11.398 18.594 1 49.78 90 ILE A N 1
ATOM 744 C CA . ILE A 1 90 ? 3.803 11 19.969 1 49.78 90 ILE A CA 1
ATOM 745 C C . ILE A 1 90 ? 2.297 10.844 20.172 1 49.78 90 ILE A C 1
ATOM 747 O O . ILE A 1 90 ? 1.534 11.789 19.953 1 49.78 90 ILE A O 1
ATOM 751 N N . LEU A 1 91 ? 1.821 9.695 19.781 1 44.62 91 LEU A N 1
ATOM 752 C CA . LEU A 1 91 ? 0.439 9.555 20.219 1 44.62 91 LEU A CA 1
ATOM 753 C C . LEU A 1 91 ? 0.181 10.391 21.469 1 44.62 91 LEU A C 1
ATOM 755 O O . LEU A 1 91 ? 0.757 10.125 22.531 1 44.62 91 LEU A O 1
ATOM 759 N N . ALA A 1 92 ? 0.195 11.586 21.453 1 38.22 92 ALA A N 1
ATOM 760 C CA . ALA A 1 92 ? -0.335 12.203 22.672 1 38.22 92 ALA A CA 1
ATOM 761 C C . ALA A 1 92 ? -1.397 11.32 23.312 1 38.22 92 ALA A C 1
ATOM 763 O O . ALA A 1 92 ? -2.145 10.625 22.625 1 38.22 92 ALA A O 1
ATOM 764 N N . SER A 1 93 ? -1.253 10.867 24.594 1 37.03 93 SER A N 1
ATOM 765 C CA . SER A 1 93 ? -2.236 10.172 25.422 1 37.03 93 SER A CA 1
ATOM 766 C C . SER A 1 93 ? -3.654 10.617 25.078 1 37.03 93 SER A C 1
ATOM 768 O O . SER A 1 93 ? -4.098 11.688 25.5 1 37.03 93 SER A O 1
ATOM 770 N N . ARG A 1 94 ? -3.998 10.617 23.953 1 38.88 94 ARG A N 1
ATOM 771 C CA . ARG A 1 94 ? -5.422 10.883 23.766 1 38.88 94 ARG A CA 1
ATOM 772 C C . ARG A 1 94 ? -6.246 10.234 24.875 1 38.88 94 ARG A C 1
ATOM 774 O O . ARG A 1 94 ? -7.43 10.547 25.031 1 38.88 94 ARG A O 1
ATOM 781 N N . ASN A 1 95 ? -5.863 9.125 25.266 1 37.12 95 ASN A N 1
ATOM 782 C CA . ASN A 1 95 ? -6.637 8.625 26.391 1 37.12 95 ASN A CA 1
ATOM 783 C C . ASN A 1 95 ? -6.512 9.555 27.609 1 37.12 95 ASN A C 1
ATOM 785 O O . ASN A 1 95 ? -7.082 9.281 28.656 1 37.12 95 ASN A O 1
ATOM 789 N N . ARG A 1 96 ? -5.523 10.453 27.766 1 36.84 96 ARG A N 1
ATOM 790 C CA . ARG A 1 96 ? -5.559 11.172 29.031 1 36.84 96 ARG A CA 1
ATOM 791 C C . ARG A 1 96 ? -6.727 12.148 29.078 1 36.84 96 ARG A C 1
ATOM 793 O O . ARG A 1 96 ? -7.301 12.383 30.156 1 36.84 96 ARG A O 1
ATOM 800 N N . GLU A 1 97 ? -6.977 12.891 27.938 1 37.69 97 GLU A N 1
ATOM 801 C CA . GLU A 1 97 ? -7.988 13.93 28.125 1 37.69 97 GLU A CA 1
ATOM 802 C C . GLU A 1 97 ? -9.391 13.336 28.125 1 37.69 97 GLU A C 1
ATOM 804 O O . GLU A 1 97 ? -10.336 13.945 28.625 1 37.69 97 GLU A O 1
ATOM 809 N N . ARG A 1 98 ? -9.617 12.234 27.406 1 39.53 98 ARG A N 1
ATOM 810 C CA . ARG A 1 98 ? -10.992 11.758 27.516 1 39.53 98 ARG A CA 1
ATOM 811 C C . ARG A 1 98 ? -11.25 11.117 28.875 1 39.53 98 ARG A C 1
ATOM 813 O O . ARG A 1 98 ? -12.398 10.906 29.266 1 39.53 98 ARG A O 1
ATOM 820 N N . ASN A 1 99 ? -10.219 10.625 29.422 1 37.12 99 ASN A N 1
ATOM 821 C CA . ASN A 1 99 ? -10.453 10.164 30.781 1 37.12 99 ASN A CA 1
ATOM 822 C C . ASN A 1 99 ? -10.625 11.328 31.75 1 37.12 99 ASN A C 1
ATOM 824 O O . ASN A 1 99 ? -11.039 11.141 32.906 1 37.12 99 ASN A O 1
ATOM 828 N N . LYS A 1 100 ? -10.062 12.5 31.547 1 41.09 100 LYS A N 1
ATOM 829 C CA . LYS A 1 100 ? -10.305 13.578 32.5 1 41.09 100 LYS A CA 1
ATOM 830 C C . LYS A 1 100 ? -11.758 14.047 32.438 1 41.09 100 LYS A C 1
ATOM 832 O O . LYS A 1 100 ? -12.305 14.516 33.438 1 41.09 100 LYS A O 1
ATOM 837 N N . ASP A 1 101 ? -12.328 14.078 31.203 1 40.03 101 ASP A N 1
ATOM 838 C CA . ASP A 1 101 ? -13.711 14.562 31.203 1 40.03 101 ASP A CA 1
ATOM 839 C C . ASP A 1 101 ? -14.648 13.547 31.844 1 40.03 101 ASP A C 1
ATOM 841 O O . ASP A 1 101 ? -15.758 13.891 32.25 1 40.03 101 ASP A O 1
ATOM 845 N N . SER A 1 102 ? -14.25 12.227 31.703 1 40.09 102 SER A N 1
ATOM 846 C CA . SER A 1 102 ? -15.188 11.336 32.375 1 40.09 102 SER A CA 1
ATOM 847 C C . SER A 1 102 ? -15.078 11.438 33.906 1 40.09 102 SER A C 1
ATOM 849 O O . SER A 1 102 ? -15.859 10.82 34.625 1 40.09 102 SER A O 1
ATOM 851 N N . LEU A 1 103 ? -13.883 11.844 34.312 1 38.91 103 LEU A N 1
ATOM 852 C CA . LEU A 1 103 ? -13.844 11.891 35.781 1 38.91 103 LEU A CA 1
ATOM 853 C C . LEU A 1 103 ? -14.602 13.109 36.312 1 38.91 103 LEU A C 1
ATOM 855 O O . LEU A 1 103 ? -14.938 13.172 37.5 1 38.91 103 LEU A O 1
ATOM 859 N N . THR A 1 104 ? -14.688 14.156 35.5 1 36.19 104 THR A N 1
ATOM 860 C CA . THR A 1 104 ? -15.32 15.281 36.188 1 36.19 104 THR A CA 1
ATOM 861 C C . THR A 1 104 ? -16.844 15.109 36.219 1 36.19 104 THR A C 1
ATOM 863 O O . THR A 1 104 ? -17.547 15.945 36.75 1 36.19 104 THR A O 1
ATOM 866 N N . LEU A 1 105 ? -17.281 14.156 35.312 1 33.25 105 LEU A N 1
ATOM 867 C CA . LEU A 1 105 ? -18.734 14.164 35.375 1 33.25 105 LEU A CA 1
ATOM 868 C C . LEU A 1 105 ? -19.219 13.328 36.562 1 33.25 105 LEU A C 1
ATOM 870 O O . LEU A 1 105 ? -20.438 13.148 36.719 1 33.25 105 LEU A O 1
ATOM 874 N N . ASN A 1 106 ? -18.297 12.797 37.406 1 27.56 106 ASN A N 1
ATOM 875 C CA . ASN A 1 106 ? -19.047 12.422 38.594 1 27.56 106 ASN A CA 1
ATOM 876 C C . ASN A 1 106 ? -19.297 13.617 39.5 1 27.56 106 ASN A C 1
ATOM 878 O O . ASN A 1 106 ? -18.375 14.398 39.781 1 27.56 106 ASN A O 1
ATOM 882 N N . MET B 1 1 ? 1.324 12.383 -2.074 1 85.69 1 MET B N 1
ATOM 883 C CA . MET B 1 1 ? -0.102 12.242 -1.796 1 85.69 1 MET B CA 1
ATOM 884 C C . MET B 1 1 ? -0.329 11.711 -0.383 1 85.69 1 MET B C 1
ATOM 886 O O . MET B 1 1 ? 0.302 10.742 0.029 1 85.69 1 MET B O 1
ATOM 890 N N . G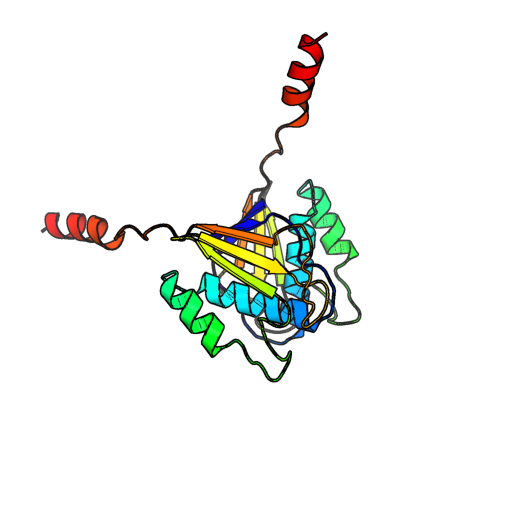LU B 1 2 ? -1.267 12.383 0.285 1 85.88 2 GLU B N 1
ATOM 891 C CA . GLU B 1 2 ? -1.589 11.953 1.643 1 85.88 2 GLU B CA 1
ATOM 892 C C . GLU B 1 2 ? -2.771 10.992 1.652 1 85.88 2 GLU B C 1
ATOM 894 O O . GLU B 1 2 ? -3.828 11.289 1.091 1 85.88 2 GLU B O 1
ATOM 899 N N . ILE B 1 3 ? -2.482 9.859 2.262 1 91.06 3 ILE B N 1
ATOM 900 C CA . ILE B 1 3 ? -3.535 8.852 2.373 1 91.06 3 ILE B CA 1
ATOM 901 C C . ILE B 1 3 ? -3.779 8.523 3.842 1 91.06 3 ILE B C 1
ATOM 903 O O . ILE B 1 3 ? -2.834 8.242 4.586 1 91.06 3 ILE B O 1
ATOM 907 N N . ASN B 1 4 ? -5.059 8.656 4.184 1 89.44 4 ASN B N 1
ATOM 908 C CA . ASN B 1 4 ? -5.469 8.258 5.523 1 89.44 4 ASN B CA 1
ATOM 909 C C . ASN B 1 4 ? -5.973 6.82 5.551 1 89.44 4 ASN B C 1
ATOM 911 O O . ASN B 1 4 ? -7.125 6.555 5.203 1 89.44 4 ASN B O 1
ATOM 915 N N . PHE B 1 5 ? -5.121 5.965 6.051 1 93.56 5 PHE B N 1
ATOM 916 C CA . PHE B 1 5 ? -5.48 4.555 6.133 1 93.56 5 PHE B CA 1
ATOM 917 C C . PHE B 1 5 ? -6.359 4.293 7.348 1 93.56 5 PHE B C 1
ATOM 919 O O . PHE B 1 5 ? -6.086 4.801 8.438 1 93.56 5 PHE B O 1
ATOM 926 N N . LYS B 1 6 ? -7.309 3.484 7.137 1 92.75 6 LYS B N 1
ATOM 927 C CA . LYS B 1 6 ? -8.234 3.143 8.219 1 92.75 6 LYS B CA 1
ATOM 928 C C . LYS B 1 6 ? -7.977 1.729 8.727 1 92.75 6 LYS B C 1
ATOM 930 O O . LYS B 1 6 ? -8.461 1.356 9.805 1 92.75 6 LYS B O 1
ATOM 935 N N . GLY B 1 7 ? -7.207 0.962 8.016 1 90.62 7 GLY B N 1
ATOM 936 C CA . GLY B 1 7 ? -6.859 -0.396 8.406 1 90.62 7 GLY B CA 1
ATOM 937 C C . GLY B 1 7 ? -5.887 -1.063 7.453 1 90.62 7 GLY B C 1
ATOM 938 O O . GLY B 1 7 ? -5.535 -0.493 6.418 1 90.62 7 GLY B O 1
ATOM 939 N N . PRO B 1 8 ? -5.48 -2.254 7.824 1 94.81 8 PRO B N 1
ATOM 940 C CA . PRO B 1 8 ? -4.539 -2.994 6.98 1 94.81 8 PRO B CA 1
ATOM 941 C C . PRO B 1 8 ? -5.219 -3.676 5.797 1 94.81 8 PRO B C 1
ATOM 943 O O . PRO B 1 8 ? -6.449 -3.742 5.738 1 94.81 8 PRO B O 1
ATOM 946 N N . VAL B 1 9 ? -4.43 -4.004 4.84 1 96.31 9 VAL B N 1
ATOM 947 C CA . VAL B 1 9 ? -4.867 -4.91 3.781 1 96.31 9 VAL B CA 1
ATOM 948 C C . VAL B 1 9 ? -4.801 -6.352 4.277 1 96.31 9 VAL B C 1
ATOM 950 O O . VAL B 1 9 ? -3.727 -6.848 4.629 1 96.31 9 VAL B O 1
ATOM 953 N N . MET B 1 10 ? -5.906 -7.023 4.234 1 94.69 10 MET B N 1
ATOM 954 C CA . MET B 1 10 ? -5.977 -8.367 4.797 1 94.69 10 MET B CA 1
ATOM 955 C C . MET B 1 10 ? -5.309 -9.375 3.871 1 94.69 10 MET B C 1
ATOM 957 O O . MET B 1 10 ? -5.445 -9.297 2.65 1 94.69 10 MET B O 1
ATOM 961 N N . PRO B 1 11 ? -4.582 -10.258 4.426 1 86.69 11 PRO B N 1
ATOM 962 C CA . PRO B 1 11 ? -3.863 -11.25 3.621 1 86.69 11 PRO B CA 1
ATOM 963 C C . PRO B 1 11 ? -4.766 -12.383 3.137 1 86.69 11 PRO B C 1
ATOM 965 O O . PRO B 1 11 ? -4.551 -13.539 3.494 1 86.69 11 PRO B O 1
ATOM 968 N N . VAL B 1 12 ? -5.688 -12.117 2.283 1 88.88 12 VAL B N 1
ATOM 969 C CA . VAL B 1 12 ? -6.621 -13.109 1.763 1 88.88 12 VAL B CA 1
ATOM 970 C C . VAL B 1 12 ? -5.902 -14.031 0.778 1 88.88 12 VAL B C 1
ATOM 972 O O . VAL B 1 12 ? -6.117 -15.242 0.784 1 88.88 12 VAL B O 1
ATOM 975 N N . ASP B 1 13 ? -5.156 -13.539 -0.074 1 87.25 13 ASP B N 1
ATOM 976 C CA . ASP B 1 13 ? -4.285 -14.258 -1 1 87.25 13 ASP B CA 1
ATOM 977 C C . ASP B 1 13 ? -3.207 -13.344 -1.566 1 87.25 13 ASP B C 1
ATOM 979 O O . ASP B 1 13 ? -3.283 -12.117 -1.418 1 87.25 13 ASP B O 1
ATOM 983 N N . PRO B 1 14 ? -2.17 -13.938 -2.127 1 85.5 14 PRO B N 1
ATOM 984 C CA . PRO B 1 14 ? -1.055 -13.117 -2.609 1 85.5 14 PRO B CA 1
ATOM 985 C C . PRO B 1 14 ? -1.458 -12.18 -3.744 1 85.5 14 PRO B C 1
ATOM 987 O O . PRO B 1 14 ? -0.887 -11.094 -3.887 1 85.5 14 PRO B O 1
ATOM 990 N N . TYR B 1 15 ? -2.418 -12.57 -4.484 1 91.62 15 TYR B N 1
ATOM 991 C CA . TYR B 1 15 ? -2.82 -11.766 -5.629 1 91.62 15 TYR B CA 1
ATOM 992 C C . TYR B 1 15 ? -3.547 -10.5 -5.18 1 91.62 15 TYR B C 1
ATOM 994 O O . TYR B 1 15 ? -3.502 -9.477 -5.859 1 91.62 15 TYR B O 1
ATOM 1002 N N . SER B 1 16 ? -4.18 -10.57 -4.004 1 93.75 16 SER B N 1
ATOM 1003 C CA . SER B 1 16 ? -4.852 -9.391 -3.479 1 93.75 16 SER B CA 1
ATOM 1004 C C . SER B 1 16 ? -3.85 -8.297 -3.123 1 93.75 16 SER B C 1
ATOM 1006 O O . SER B 1 16 ? -4.141 -7.105 -3.273 1 93.75 16 SER B O 1
ATOM 1008 N N . GLN B 1 17 ? -2.703 -8.672 -2.652 1 93.12 17 GLN B N 1
ATOM 1009 C CA . GLN B 1 17 ? -1.666 -7.703 -2.318 1 93.12 17 GLN B CA 1
ATOM 1010 C C . GLN B 1 17 ? -1.126 -7.023 -3.572 1 93.12 17 GLN B C 1
ATOM 1012 O O . GLN B 1 17 ? -0.893 -5.812 -3.574 1 93.12 17 GLN B O 1
ATOM 1017 N N . MET B 1 18 ? -0.98 -7.812 -4.621 1 93.31 18 MET B N 1
ATOM 1018 C CA . MET B 1 18 ? -0.551 -7.25 -5.898 1 93.31 18 MET B CA 1
ATOM 1019 C C . MET B 1 18 ? -1.594 -6.281 -6.445 1 93.31 18 MET B C 1
ATOM 1021 O O . MET B 1 18 ? -1.25 -5.207 -6.941 1 93.31 18 MET B O 1
ATOM 1025 N N . ALA B 1 19 ? -2.795 -6.711 -6.352 1 95.69 19 ALA B N 1
ATOM 1026 C CA . ALA B 1 19 ? -3.891 -5.863 -6.812 1 95.69 19 ALA B CA 1
ATOM 1027 C C . ALA B 1 19 ? -3.932 -4.551 -6.035 1 95.69 19 ALA B C 1
ATOM 1029 O O . ALA B 1 19 ? -4.16 -3.486 -6.613 1 95.69 19 ALA B O 1
ATOM 1030 N N . PHE B 1 20 ? -3.672 -4.625 -4.746 1 96.62 20 PHE B N 1
ATOM 1031 C CA . PHE B 1 20 ? -3.67 -3.428 -3.918 1 96.62 20 PHE B CA 1
ATOM 1032 C C . PHE B 1 20 ? -2.592 -2.453 -4.379 1 96.62 20 PHE B C 1
ATOM 1034 O O . PHE B 1 20 ? -2.844 -1.252 -4.5 1 96.62 20 PHE B O 1
ATOM 1041 N N . VAL B 1 21 ? -1.471 -2.971 -4.586 1 96.06 21 VAL B N 1
ATOM 1042 C CA . VAL B 1 21 ? -0.357 -2.113 -4.977 1 96.06 21 VAL B CA 1
ATOM 1043 C C . VAL B 1 21 ? -0.656 -1.46 -6.324 1 96.06 21 VAL B C 1
ATOM 1045 O O . VAL B 1 21 ? -0.332 -0.29 -6.539 1 96.06 21 VAL B O 1
ATOM 1048 N N . GLU B 1 22 ? -1.268 -2.174 -7.215 1 95.56 22 GLU B N 1
ATOM 1049 C CA . GLU B 1 22 ? -1.665 -1.601 -8.5 1 95.56 22 GLU B CA 1
ATOM 1050 C C . GLU B 1 22 ? -2.643 -0.444 -8.305 1 95.56 22 GLU B C 1
ATOM 1052 O O . GLU B 1 22 ? -2.486 0.615 -8.922 1 95.56 22 GLU B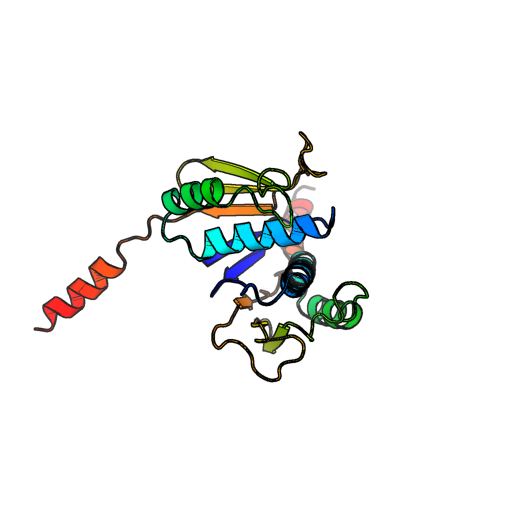 O 1
ATOM 1057 N N . ILE B 1 23 ? -3.611 -0.652 -7.457 1 96.75 23 ILE B N 1
ATOM 1058 C CA . ILE B 1 23 ? -4.59 0.398 -7.191 1 96.75 23 ILE B CA 1
ATOM 1059 C C . ILE B 1 23 ? -3.893 1.601 -6.559 1 96.75 23 ILE B C 1
ATOM 1061 O O . ILE B 1 23 ? -4.129 2.744 -6.953 1 96.75 23 ILE B O 1
ATOM 1065 N N . LEU B 1 24 ? -3.053 1.331 -5.582 1 96.5 24 LEU B N 1
ATOM 1066 C CA . LEU B 1 24 ? -2.309 2.396 -4.922 1 96.5 24 LEU B CA 1
ATOM 1067 C C . LEU B 1 24 ? -1.487 3.193 -5.93 1 96.5 24 LEU B C 1
ATOM 1069 O O . LEU B 1 24 ? -1.485 4.426 -5.898 1 96.5 24 LEU B O 1
ATOM 1073 N N . ASN B 1 25 ? -0.845 2.521 -6.824 1 95.69 25 ASN B N 1
ATOM 1074 C CA . ASN B 1 25 ? -0.021 3.186 -7.828 1 95.69 25 ASN B CA 1
ATOM 1075 C C . ASN B 1 25 ? -0.866 4.039 -8.773 1 95.69 25 ASN B C 1
ATOM 1077 O O . ASN B 1 25 ? -0.436 5.113 -9.195 1 95.69 25 ASN B O 1
ATOM 1081 N N . ILE B 1 26 ? -1.979 3.561 -9.148 1 95.38 26 ILE B N 1
ATOM 1082 C CA . ILE B 1 26 ? -2.898 4.344 -9.969 1 95.38 26 ILE B CA 1
ATOM 1083 C C . ILE B 1 26 ? -3.242 5.648 -9.25 1 95.38 26 ILE B C 1
ATOM 1085 O O . ILE B 1 26 ? -3.207 6.723 -9.852 1 95.38 26 ILE B O 1
ATOM 1089 N N . LEU B 1 27 ? -3.535 5.543 -7.953 1 94.81 27 LEU B N 1
ATOM 1090 C CA . LEU B 1 27 ? -3.889 6.719 -7.16 1 94.81 27 LEU B CA 1
ATOM 1091 C C . LEU B 1 27 ? -2.717 7.688 -7.074 1 94.81 27 LEU B C 1
ATOM 1093 O O . LEU B 1 27 ? -2.898 8.898 -7.207 1 94.81 27 LEU B O 1
ATOM 1097 N N . LEU B 1 28 ? -1.559 7.133 -6.898 1 92.81 28 LEU B N 1
ATOM 1098 C CA . LEU B 1 28 ? -0.375 7.949 -6.656 1 92.81 28 LEU B CA 1
ATOM 1099 C C . LEU B 1 28 ? 0.094 8.625 -7.941 1 92.81 28 LEU B C 1
ATOM 1101 O O . LEU B 1 28 ? 0.791 9.641 -7.895 1 92.81 28 LEU B O 1
ATOM 1105 N N . THR B 1 29 ? -0.295 8.07 -9.023 1 92 29 THR B N 1
ATOM 1106 C CA . THR B 1 29 ? 0.218 8.609 -10.273 1 92 29 THR B CA 1
ATOM 1107 C C . THR B 1 29 ? -0.851 9.43 -10.984 1 92 29 THR B C 1
ATOM 1109 O O . THR B 1 29 ? -0.55 10.164 -11.93 1 92 29 THR B O 1
ATOM 1112 N N . ALA B 1 30 ? -2.057 9.266 -10.469 1 90.25 30 ALA B N 1
ATOM 1113 C CA . ALA B 1 30 ? -3.139 10.023 -11.094 1 90.25 30 ALA B CA 1
ATOM 1114 C C . ALA B 1 30 ? -3.088 11.492 -10.688 1 90.25 30 ALA B C 1
ATOM 1116 O O . ALA B 1 30 ? -2.793 11.812 -9.531 1 90.25 30 ALA B O 1
ATOM 1117 N N . ARG B 1 31 ? -3.391 12.398 -11.57 1 82.25 31 ARG B N 1
ATOM 1118 C CA . ARG B 1 31 ? -3.418 13.828 -11.297 1 82.25 31 ARG B CA 1
ATOM 1119 C C . ARG B 1 31 ? -4.789 14.266 -10.789 1 82.25 31 ARG B C 1
ATOM 1121 O O . ARG B 1 31 ? -4.895 15.141 -9.93 1 82.25 31 ARG B O 1
ATOM 1128 N N . HIS B 1 32 ? -5.805 13.641 -11.352 1 85.75 32 HIS B N 1
ATOM 1129 C CA . HIS B 1 32 ? -7.195 13.953 -11.039 1 85.75 32 HIS B CA 1
ATOM 1130 C C . HIS B 1 32 ? -8.008 12.68 -10.805 1 85.75 32 HIS B C 1
ATOM 1132 O O . HIS B 1 32 ? -7.633 11.609 -11.281 1 85.75 32 HIS B O 1
ATOM 1138 N N . ILE B 1 33 ? -9.078 12.875 -10.094 1 88.38 33 ILE B N 1
ATOM 1139 C CA . ILE B 1 33 ? -9.938 11.758 -9.742 1 88.38 33 ILE B CA 1
ATOM 1140 C C . ILE B 1 33 ? -10.5 11.117 -11.008 1 88.38 33 ILE B C 1
ATOM 1142 O O . ILE B 1 33 ? -10.719 9.906 -11.055 1 88.38 33 ILE B O 1
ATOM 1146 N N . VAL B 1 34 ? -10.758 11.898 -12.023 1 88.69 34 VAL B N 1
ATOM 1147 C CA . VAL B 1 34 ? -11.289 11.383 -13.281 1 88.69 34 VAL B CA 1
ATOM 1148 C C . VAL B 1 34 ? -10.273 10.43 -13.914 1 88.69 34 VAL B C 1
ATOM 1150 O O . VAL B 1 34 ? -10.656 9.414 -14.508 1 88.69 34 VAL B O 1
ATOM 1153 N N . ASP B 1 35 ? -9 10.742 -13.758 1 91.62 35 ASP B N 1
ATOM 1154 C CA . ASP B 1 35 ? -7.941 9.867 -14.258 1 91.62 35 ASP B CA 1
ATOM 1155 C C . ASP B 1 35 ? -7.91 8.547 -13.492 1 91.62 35 ASP B C 1
ATOM 1157 O O . ASP B 1 35 ? -7.645 7.496 -14.078 1 91.62 35 ASP B O 1
ATOM 1161 N N . VAL B 1 36 ? -8.242 8.664 -12.242 1 93.75 36 VAL B N 1
ATOM 1162 C CA . VAL B 1 36 ? -8.25 7.457 -11.43 1 93.75 36 VAL B CA 1
ATOM 1163 C C . VAL B 1 36 ? -9.273 6.469 -11.977 1 93.75 36 VAL B C 1
ATOM 1165 O O . VAL B 1 36 ? -8.961 5.297 -12.195 1 93.75 36 VAL B O 1
ATOM 1168 N N . ASN B 1 37 ? -10.445 6.934 -12.164 1 92.62 37 ASN B N 1
ATOM 1169 C CA . ASN B 1 37 ? -11.508 6.086 -12.688 1 92.62 37 ASN B CA 1
ATOM 1170 C C . ASN B 1 37 ? -11.117 5.457 -14.023 1 92.62 37 ASN B C 1
ATOM 1172 O O . ASN B 1 37 ? -11.297 4.254 -14.219 1 92.62 37 ASN B O 1
ATOM 1176 N N . ARG B 1 38 ? -10.594 6.258 -14.898 1 94 38 ARG B N 1
ATOM 1177 C CA . ARG B 1 38 ? -10.18 5.777 -16.203 1 94 38 ARG B CA 1
ATOM 1178 C C . ARG B 1 38 ? -9.117 4.691 -16.078 1 94 38 ARG B C 1
ATOM 1180 O O . ARG B 1 38 ? -9.203 3.654 -16.734 1 94 38 ARG B O 1
ATOM 1187 N N . PHE B 1 39 ? -8.141 4.902 -15.273 1 94.88 39 PHE B N 1
ATOM 1188 C CA . PHE B 1 39 ? -7.059 3.941 -15.109 1 94.88 39 PHE B CA 1
ATOM 1189 C C . PHE B 1 39 ? -7.562 2.656 -14.469 1 94.88 39 PHE B C 1
ATOM 1191 O O . PHE B 1 39 ? -7.129 1.561 -14.836 1 94.88 39 PHE B O 1
ATOM 1198 N N . LEU B 1 40 ? -8.469 2.783 -13.477 1 96.12 40 LEU B N 1
ATOM 1199 C CA . LEU B 1 40 ? -9.016 1.604 -12.812 1 96.12 40 LEU B CA 1
ATOM 1200 C C . LEU B 1 40 ? -9.781 0.73 -13.797 1 96.12 40 LEU B C 1
ATOM 1202 O O . LEU B 1 40 ? -9.688 -0.498 -13.758 1 96.12 40 LEU B O 1
ATOM 1206 N N . ILE B 1 41 ? -10.516 1.344 -14.641 1 93.62 41 ILE B N 1
ATOM 1207 C CA . ILE B 1 41 ? -11.273 0.611 -15.648 1 93.62 41 ILE B CA 1
ATOM 1208 C C . ILE B 1 41 ? -10.32 -0.039 -16.641 1 93.62 41 ILE B C 1
ATOM 1210 O O . ILE B 1 41 ? -10.445 -1.226 -16.953 1 93.62 41 ILE B O 1
ATOM 1214 N N . ASN B 1 42 ? -9.328 0.657 -17.078 1 94.06 42 ASN B N 1
ATOM 1215 C CA . ASN B 1 42 ? -8.406 0.192 -18.109 1 94.06 42 ASN B CA 1
ATOM 1216 C C 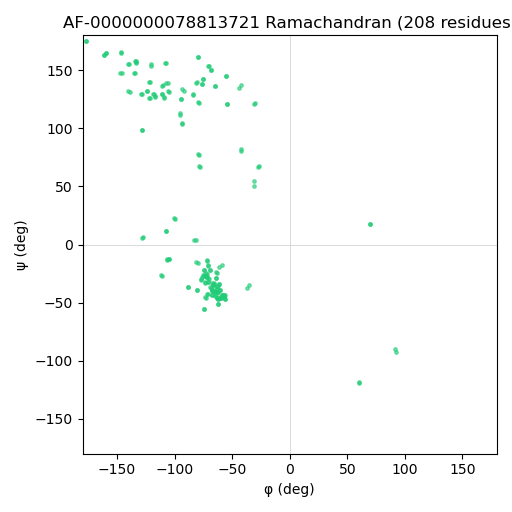. ASN B 1 42 ? -7.496 -0.919 -17.578 1 94.06 42 ASN B C 1
ATOM 1218 O O . ASN B 1 42 ? -7.09 -1.799 -18.344 1 94.06 42 ASN B O 1
ATOM 1222 N N . ARG B 1 43 ? -7.203 -0.832 -16.344 1 92.12 43 ARG B N 1
ATOM 1223 C CA . ARG B 1 43 ? -6.23 -1.768 -15.789 1 92.12 43 ARG B CA 1
ATOM 1224 C C . ARG B 1 43 ? -6.914 -2.795 -14.891 1 92.12 43 ARG B C 1
ATOM 1226 O O . ARG B 1 43 ? -6.25 -3.496 -14.125 1 92.12 43 ARG B O 1
ATOM 1233 N N . ASN B 1 44 ? -8.18 -2.816 -14.969 1 95.31 44 ASN B N 1
ATOM 1234 C CA . ASN B 1 44 ? -8.938 -3.713 -14.109 1 95.31 44 ASN B CA 1
ATOM 1235 C C . ASN B 1 44 ? -8.523 -5.168 -14.305 1 95.31 44 ASN B C 1
ATOM 1237 O O . ASN B 1 44 ? -8.328 -5.898 -13.328 1 95.31 44 ASN B O 1
ATOM 1241 N N . THR B 1 45 ? -8.375 -5.523 -15.492 1 92.62 45 THR B N 1
ATOM 1242 C CA . THR B 1 45 ? -8.047 -6.914 -15.789 1 92.62 45 THR B CA 1
ATOM 1243 C C . THR B 1 45 ? -6.535 -7.094 -15.914 1 92.62 45 THR B C 1
ATOM 1245 O O . THR B 1 45 ? -5.852 -6.258 -16.516 1 92.62 45 THR B O 1
ATOM 1248 N N . ASN B 1 46 ? -6.031 -8.094 -15.297 1 87.88 46 ASN B N 1
ATOM 1249 C CA . ASN B 1 46 ? -4.617 -8.445 -15.305 1 87.88 46 ASN B CA 1
ATOM 1250 C C . ASN B 1 46 ? -4.422 -9.961 -15.398 1 87.88 46 ASN B C 1
ATOM 1252 O O . ASN B 1 46 ? -5.055 -10.711 -14.656 1 87.88 46 ASN B O 1
ATOM 1256 N N . PRO B 1 47 ? -3.633 -10.359 -16.219 1 83.75 47 PRO B N 1
ATOM 1257 C CA . PRO B 1 47 ? -3.432 -11.797 -16.375 1 83.75 47 PRO B CA 1
ATOM 1258 C C . PRO B 1 47 ? -2.859 -12.453 -15.109 1 83.75 47 PRO B C 1
ATOM 1260 O O . PRO B 1 47 ? -3.072 -13.648 -14.883 1 83.75 47 PRO B O 1
ATOM 1263 N N . GLN B 1 48 ? -2.219 -11.68 -14.344 1 80.81 48 GLN B N 1
ATOM 1264 C CA . GLN B 1 48 ? -1.544 -12.25 -13.18 1 80.81 48 GLN B CA 1
ATOM 1265 C C . GLN B 1 48 ? -2.523 -12.477 -12.031 1 80.81 48 GLN B C 1
ATOM 1267 O O . GLN B 1 48 ? -2.461 -13.5 -11.352 1 80.81 48 GLN B O 1
ATOM 1272 N N . PHE B 1 49 ? -3.436 -11.555 -11.852 1 82.31 49 PHE B N 1
ATOM 1273 C CA . PHE B 1 49 ? -4.258 -11.719 -10.656 1 82.31 49 PHE B CA 1
ATOM 1274 C C . PHE B 1 49 ? -5.738 -11.664 -11.008 1 82.31 49 PHE B C 1
ATOM 1276 O O . PHE B 1 49 ? -6.594 -11.68 -10.125 1 82.31 49 PHE B O 1
ATOM 1283 N N . GLY B 1 50 ? -6.094 -11.602 -12.312 1 90.38 50 GLY B N 1
ATOM 1284 C CA . GLY B 1 50 ? -7.492 -11.547 -12.711 1 90.38 50 GLY B CA 1
ATOM 1285 C C . GLY B 1 50 ? -8.016 -10.133 -12.867 1 90.38 50 GLY B C 1
ATOM 1286 O O . GLY B 1 50 ? -7.934 -9.547 -13.945 1 90.38 50 GLY B O 1
ATOM 1287 N N . SER B 1 51 ? -8.625 -9.57 -11.711 1 95.25 51 SER B N 1
ATOM 1288 C CA . SER B 1 51 ? -9.117 -8.203 -11.82 1 95.25 51 SER B CA 1
ATOM 1289 C C . SER B 1 51 ? -8.961 -7.453 -10.5 1 95.25 51 SER B C 1
ATOM 1291 O O . SER B 1 51 ? -9.062 -8.055 -9.422 1 95.25 51 SER B O 1
ATOM 1293 N N . LEU B 1 52 ? -8.727 -6.168 -10.633 1 97.38 52 LEU B N 1
ATOM 1294 C CA . LEU B 1 52 ? -8.688 -5.316 -9.453 1 97.38 52 LEU B CA 1
ATOM 1295 C C . LEU B 1 52 ? -10.008 -5.383 -8.695 1 97.38 52 LEU B C 1
ATOM 1297 O O . LEU B 1 52 ? -10.023 -5.547 -7.469 1 97.38 52 LEU B O 1
ATOM 1301 N N . SER B 1 53 ? -11.109 -5.34 -9.453 1 96.88 53 SER B N 1
ATOM 1302 C CA . SER B 1 53 ? -12.453 -5.316 -8.875 1 96.88 53 SER B CA 1
ATOM 1303 C C . SER B 1 53 ? -12.812 -6.668 -8.266 1 96.88 53 SER B C 1
ATOM 1305 O O . SER B 1 53 ? -13.781 -6.77 -7.508 1 96.88 53 SER B O 1
ATOM 1307 N N . GLY B 1 54 ? -12.094 -7.672 -8.656 1 97.06 54 GLY 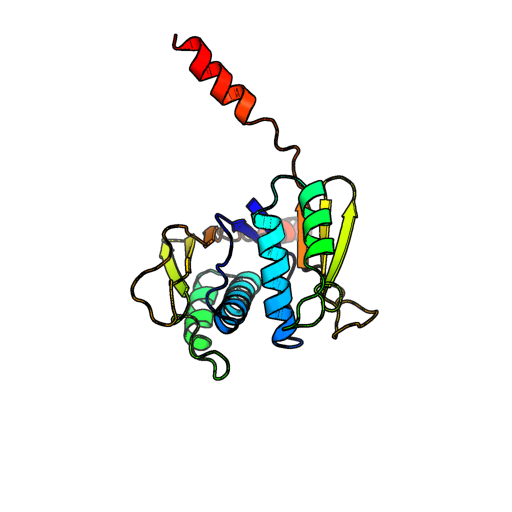B N 1
ATOM 1308 C CA . GLY B 1 54 ? -12.297 -8.969 -8.039 1 97.06 54 GLY B CA 1
ATOM 1309 C C . GLY B 1 54 ? -11.828 -9.023 -6.598 1 97.06 54 GLY B C 1
ATOM 1310 O O . GLY B 1 54 ? -12.289 -9.867 -5.824 1 97.06 54 GLY B O 1
ATOM 1311 N N . TYR B 1 55 ? -10.922 -8.125 -6.223 1 97.31 55 TYR B N 1
ATOM 1312 C CA . TYR B 1 55 ? -10.336 -8.148 -4.887 1 97.31 55 TYR B CA 1
ATOM 1313 C C . TYR B 1 55 ? -10.797 -6.949 -4.066 1 97.31 55 TYR B C 1
ATOM 1315 O O . TYR B 1 55 ? -10.797 -6.996 -2.834 1 97.31 55 TYR B O 1
ATOM 1323 N N . PHE B 1 56 ? -11.125 -5.887 -4.773 1 97.62 56 PHE B N 1
ATOM 1324 C CA . PHE B 1 56 ? -11.438 -4.648 -4.074 1 97.62 56 PHE B CA 1
ATOM 1325 C C . PHE B 1 56 ? -12.688 -4.004 -4.656 1 97.62 56 PHE B C 1
ATOM 1327 O O . PHE B 1 56 ? -13 -4.184 -5.836 1 97.62 56 PHE B O 1
ATOM 1334 N N . ARG B 1 57 ? -13.367 -3.367 -3.762 1 97.44 57 ARG B N 1
ATOM 1335 C CA . ARG B 1 57 ? -14.469 -2.484 -4.137 1 97.44 57 ARG B CA 1
ATOM 1336 C C . ARG B 1 57 ? -14.109 -1.023 -3.881 1 97.44 57 ARG B C 1
ATOM 1338 O O . ARG B 1 57 ? -13.461 -0.704 -2.883 1 97.44 57 ARG B O 1
ATOM 1345 N N . TRP B 1 58 ? -14.469 -0.181 -4.844 1 96.25 58 TRP B N 1
ATOM 1346 C CA . TRP B 1 58 ? -14.219 1.24 -4.629 1 96.25 58 TRP B CA 1
ATOM 1347 C C . TRP B 1 58 ? -15.438 2.074 -5.016 1 96.25 58 TRP B C 1
ATOM 1349 O O . TRP B 1 58 ? -16.344 1.586 -5.699 1 96.25 58 TRP B O 1
ATOM 1359 N N . SER B 1 59 ? -15.477 3.193 -4.484 1 94.38 59 SER B N 1
ATOM 1360 C CA . SER B 1 59 ? -16.531 4.141 -4.812 1 94.38 59 SER B CA 1
ATOM 1361 C C . SER B 1 59 ? -15.992 5.562 -4.898 1 94.38 59 SER B C 1
ATOM 1363 O O . SER B 1 59 ? -14.93 5.867 -4.355 1 94.38 59 SER B O 1
ATOM 1365 N N . PHE B 1 60 ? -16.734 6.363 -5.672 1 92.69 60 PHE B N 1
ATOM 1366 C CA . PHE B 1 60 ? -16.453 7.785 -5.797 1 92.69 60 PHE B CA 1
ATOM 1367 C C . PHE B 1 60 ? -17.609 8.617 -5.266 1 92.69 60 PHE B C 1
ATOM 1369 O O . PHE B 1 60 ? -18.781 8.297 -5.504 1 92.69 60 PHE B O 1
ATOM 1376 N N . SER B 1 61 ? -17.344 9.508 -4.41 1 90.38 61 SER B N 1
ATOM 1377 C CA . SER B 1 61 ? -18.297 10.523 -3.969 1 90.38 61 SER B CA 1
ATOM 1378 C C . SER B 1 61 ? -17.703 11.922 -4.066 1 90.38 61 SER B C 1
ATOM 1380 O O . SER B 1 61 ? -17.016 12.375 -3.158 1 90.38 61 SER B O 1
ATOM 1382 N N . GLY B 1 62 ? -18.062 12.625 -5.172 1 87.12 62 GLY B N 1
ATOM 1383 C CA . GLY B 1 62 ? -17.375 13.875 -5.426 1 87.12 62 GLY B CA 1
ATOM 1384 C C . GLY B 1 62 ? -15.875 13.695 -5.605 1 87.12 62 GLY B C 1
ATOM 1385 O O . GLY B 1 62 ? -15.43 12.938 -6.469 1 87.12 62 GLY B O 1
ATOM 1386 N N . ASN B 1 63 ? -15.094 14.32 -4.738 1 87.12 63 ASN B N 1
ATOM 1387 C CA . ASN B 1 63 ? -13.641 14.234 -4.824 1 87.12 63 ASN B CA 1
ATOM 1388 C C . ASN B 1 63 ? -13.078 13.219 -3.836 1 87.12 63 ASN B C 1
ATOM 1390 O O . ASN B 1 63 ? -11.898 13.266 -3.494 1 87.12 63 ASN B O 1
ATOM 1394 N N . HIS B 1 64 ? -14.016 12.312 -3.459 1 89.81 64 HIS B N 1
ATOM 1395 C CA . HIS B 1 64 ? -13.586 11.305 -2.492 1 89.81 64 HIS B CA 1
ATOM 1396 C C . HIS B 1 64 ? -13.508 9.922 -3.133 1 89.81 64 HIS B C 1
ATOM 1398 O O . HIS B 1 64 ? -14.406 9.531 -3.879 1 89.81 64 HIS B O 1
ATOM 1404 N N . PHE B 1 65 ? -12.445 9.336 -2.943 1 94.38 65 PHE B N 1
ATOM 1405 C CA . PHE B 1 65 ? -12.25 7.941 -3.32 1 94.38 65 PHE B CA 1
ATOM 1406 C C . PHE B 1 65 ? -12.172 7.051 -2.084 1 94.38 65 PHE B C 1
ATOM 1408 O O . PHE B 1 65 ? -11.42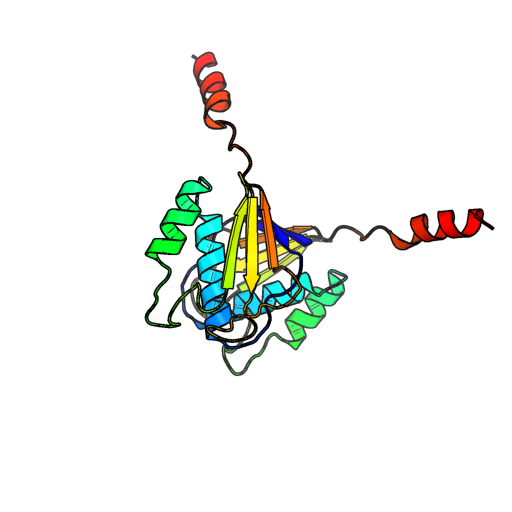2 7.34 -1.151 1 94.38 65 PHE B O 1
ATOM 1415 N N . THR B 1 66 ? -13.008 6.016 -2.061 1 95.12 66 THR B N 1
ATOM 1416 C CA . THR B 1 66 ? -13 5.078 -0.94 1 95.12 66 THR B CA 1
ATOM 1417 C C . THR B 1 66 ? -12.727 3.658 -1.423 1 95.12 66 THR B C 1
ATOM 1419 O O . THR B 1 66 ? -13.25 3.236 -2.455 1 95.12 66 THR B O 1
ATOM 1422 N N . LEU B 1 67 ? -11.945 2.926 -0.699 1 97.69 67 LEU B N 1
ATOM 1423 C CA . LEU B 1 67 ? -11.547 1.572 -1.072 1 97.69 67 LEU B CA 1
ATOM 1424 C C . LEU B 1 67 ? -11.898 0.581 0.033 1 97.69 67 LEU B C 1
ATOM 1426 O O . LEU B 1 67 ? -11.609 0.828 1.207 1 97.69 67 LEU B O 1
ATOM 1430 N N . TRP B 1 68 ? -12.531 -0.549 -0.36 1 97.56 68 TRP B N 1
ATOM 1431 C CA . TRP B 1 68 ? -12.797 -1.704 0.492 1 97.56 68 TRP B CA 1
ATOM 1432 C C . TRP B 1 68 ? -12.141 -2.959 -0.078 1 97.56 68 TRP B C 1
ATOM 1434 O O . TRP B 1 68 ? -11.891 -3.043 -1.282 1 97.56 68 TRP B O 1
ATOM 1444 N N . GLN B 1 69 ? -11.898 -3.82 0.767 1 98.19 69 GLN B N 1
ATOM 1445 C CA . GLN B 1 69 ? -11.375 -5.105 0.318 1 98.19 69 GLN B CA 1
ATOM 1446 C C . GLN B 1 69 ? -12.445 -6.191 0.399 1 98.19 69 GLN B C 1
ATOM 1448 O O . GLN B 1 69 ? -13.141 -6.312 1.409 1 98.19 69 GLN B O 1
ATOM 1453 N N . ARG B 1 70 ? -12.57 -6.941 -0.675 1 97.56 70 ARG B N 1
ATOM 1454 C CA . ARG B 1 70 ? -13.461 -8.102 -0.649 1 97.56 70 ARG B CA 1
ATOM 1455 C C . ARG B 1 70 ? -12.891 -9.211 0.219 1 97.56 70 ARG B C 1
ATOM 1457 O O . ARG B 1 70 ? -11.664 -9.352 0.331 1 97.56 70 ARG B O 1
ATOM 1464 N N . MET B 1 71 ? -13.695 -10.062 0.782 1 96.94 71 MET B N 1
ATOM 1465 C CA . MET B 1 71 ? -13.266 -11.109 1.703 1 96.94 71 MET B CA 1
ATOM 1466 C C . MET B 1 71 ? -12.562 -12.234 0.956 1 96.94 71 MET B C 1
ATOM 1468 O O . MET B 1 71 ? -11.766 -12.977 1.54 1 96.94 71 MET B O 1
ATOM 1472 N N . GLU B 1 72 ? -13.008 -12.461 -0.242 1 95.81 72 GLU B N 1
ATOM 1473 C CA . GLU B 1 72 ? -12.375 -13.367 -1.19 1 95.81 72 GLU B CA 1
ATOM 1474 C C . GLU B 1 72 ? -12.531 -12.867 -2.623 1 95.81 72 GLU B C 1
ATOM 1476 O O . GLU B 1 72 ? -13.297 -11.938 -2.883 1 95.81 72 GLU B O 1
ATOM 1481 N N . TYR B 1 73 ? -11.742 -13.477 -3.461 1 95.62 73 TYR B N 1
ATOM 1482 C CA . TYR B 1 73 ? -11.844 -13.07 -4.859 1 95.62 73 TYR B CA 1
ATOM 1483 C C . TYR B 1 73 ? -13.281 -13.172 -5.355 1 95.62 73 TYR B C 1
ATOM 1485 O O . TYR B 1 73 ? -13.906 -14.234 -5.25 1 95.62 73 TYR B O 1
ATOM 1493 N N . ASN B 1 74 ? -13.82 -12.07 -5.793 1 96.19 74 ASN B N 1
ATOM 1494 C CA . ASN B 1 74 ? -15.156 -11.938 -6.367 1 96.19 74 ASN B CA 1
ATOM 1495 C C . ASN B 1 74 ? -16.234 -12.133 -5.312 1 96.19 74 ASN B C 1
ATOM 1497 O O . ASN B 1 74 ? -17.391 -12.422 -5.648 1 96.19 74 ASN B O 1
ATOM 1501 N N . SER B 1 75 ? -15.867 -12.031 -4.09 1 96.75 75 SER B N 1
ATOM 1502 C CA . SER B 1 75 ? -16.859 -12.07 -3.023 1 96.75 75 SER B CA 1
ATOM 1503 C C . SER B 1 75 ? -17.797 -10.867 -3.096 1 96.75 75 SER B C 1
ATOM 1505 O O . SER B 1 75 ? -17.344 -9.734 -3.285 1 96.75 75 SER B O 1
ATOM 1507 N N . PRO B 1 76 ? -19.094 -11.117 -2.92 1 96.44 76 PRO B N 1
ATOM 1508 C CA . PRO B 1 76 ? -20 -9.969 -2.854 1 96.44 76 PRO B CA 1
ATOM 1509 C C . PRO B 1 76 ? -19.859 -9.18 -1.555 1 96.44 76 PRO B C 1
ATOM 1511 O O . PRO B 1 76 ? -20.359 -8.062 -1.448 1 96.44 76 PRO B O 1
ATOM 1514 N N . VAL B 1 77 ? -19.156 -9.773 -0.557 1 97.62 77 VAL B N 1
ATOM 1515 C CA . VAL B 1 77 ? -19.031 -9.156 0.759 1 97.62 77 VAL B CA 1
ATOM 1516 C C . VAL B 1 77 ? -17.609 -8.617 0.937 1 97.62 77 VAL B C 1
ATOM 1518 O O . VAL B 1 77 ? -16.641 -9.266 0.54 1 97.62 77 VAL B O 1
ATOM 1521 N N . CYS B 1 78 ? -17.594 -7.508 1.504 1 97.38 78 CYS B N 1
ATOM 1522 C CA . CYS B 1 78 ? -16.312 -6.891 1.841 1 97.38 78 CYS B CA 1
ATOM 1523 C C . CYS B 1 78 ? -16.062 -6.93 3.346 1 97.38 78 CYS B C 1
ATOM 1525 O O . CYS B 1 78 ? -17 -7.094 4.125 1 97.38 78 CYS B O 1
ATOM 1527 N N . PHE B 1 79 ? -14.812 -6.875 3.723 1 96.38 79 PHE B N 1
ATOM 1528 C CA . PHE B 1 79 ? -14.508 -6.602 5.121 1 96.38 79 PHE B CA 1
ATOM 1529 C C . PHE B 1 79 ? -15.164 -5.305 5.578 1 96.38 79 PHE B C 1
ATOM 1531 O O . PHE B 1 79 ? -15.273 -4.352 4.801 1 96.38 79 PHE B O 1
ATOM 1538 N N . SER B 1 80 ? -15.586 -5.242 6.762 1 93.06 80 SER B N 1
ATOM 1539 C CA . SER B 1 80 ? -16.344 -4.102 7.273 1 93.06 80 SER B CA 1
ATOM 1540 C C . SER B 1 80 ? -15.484 -2.838 7.297 1 93.06 80 SER B C 1
ATOM 1542 O O . SER B 1 80 ? -15.992 -1.737 7.062 1 93.06 80 SER B O 1
ATOM 1544 N N . ARG B 1 81 ? -14.281 -2.977 7.531 1 91.12 81 ARG B N 1
ATOM 1545 C CA . ARG B 1 81 ? -13.391 -1.821 7.621 1 91.12 81 ARG B CA 1
ATOM 1546 C C . ARG B 1 81 ? -12.906 -1.397 6.238 1 91.12 81 ARG B C 1
ATOM 1548 O O . ARG B 1 81 ? -12.43 -2.227 5.461 1 91.12 81 ARG B O 1
ATOM 1555 N N . ARG B 1 82 ? -13.086 -0.1 5.98 1 91.94 82 ARG B N 1
ATOM 1556 C CA . ARG B 1 82 ? -12.469 0.437 4.77 1 91.94 82 ARG B CA 1
ATOM 1557 C C . ARG B 1 82 ? -10.945 0.446 4.887 1 91.94 82 ARG B C 1
ATOM 1559 O O . ARG B 1 82 ? -10.406 0.561 5.984 1 91.94 82 ARG B O 1
ATOM 1566 N N . ILE B 1 83 ? -10.336 0.305 3.719 1 94.62 83 ILE B N 1
ATOM 1567 C CA . ILE B 1 83 ? -8.883 0.418 3.703 1 94.62 83 ILE B CA 1
ATOM 1568 C C . ILE B 1 83 ? -8.477 1.883 3.846 1 94.62 83 ILE B C 1
ATOM 1570 O O . ILE B 1 83 ? -7.668 2.229 4.707 1 94.62 83 ILE B O 1
ATOM 1574 N N . PHE B 1 84 ? -8.992 2.709 2.963 1 92 84 PHE B N 1
ATOM 1575 C CA . PHE B 1 84 ? -8.773 4.145 3.096 1 92 84 PHE B CA 1
ATOM 1576 C C . PHE B 1 84 ? -9.828 4.926 2.32 1 92 84 PHE B C 1
ATOM 1578 O O . PHE B 1 84 ? -10.609 4.344 1.56 1 92 84 PHE B O 1
ATOM 1585 N N . SER B 1 85 ? -9.852 6.238 2.691 1 89.19 85 SER B N 1
ATOM 1586 C CA . SER B 1 85 ? -10.57 7.25 1.931 1 89.19 85 SER B CA 1
ATOM 1587 C C . SER B 1 85 ? -9.68 8.445 1.614 1 89.19 85 SER B C 1
ATOM 1589 O O . SER B 1 85 ? -8.961 8.938 2.484 1 89.19 85 SER B O 1
ATOM 1591 N N . ILE B 1 86 ? -9.695 8.797 0.331 1 90.06 86 ILE B N 1
ATOM 1592 C CA . ILE B 1 86 ? -8.836 9.891 -0.11 1 90.06 86 ILE B CA 1
ATOM 1593 C C . ILE B 1 86 ? -9.688 11.023 -0.667 1 90.06 86 ILE B C 1
ATOM 1595 O O . ILE B 1 86 ? -10.641 10.789 -1.414 1 90.06 86 ILE B O 1
ATOM 1599 N N . HIS B 1 87 ? -9.422 12.156 -0.199 1 84.5 87 HIS B N 1
ATOM 1600 C CA . HIS B 1 87 ? -10.008 13.344 -0.812 1 84.5 87 HIS B CA 1
ATOM 1601 C C . HIS B 1 87 ? -9.055 13.961 -1.829 1 84.5 87 HIS B C 1
ATOM 1603 O O . HIS B 1 87 ? -7.941 14.352 -1.483 1 84.5 87 HIS B O 1
ATOM 1609 N N . PHE B 1 88 ? -9.445 13.906 -3.131 1 82.12 88 PHE B N 1
ATOM 1610 C CA . PHE B 1 88 ? -8.625 14.516 -4.168 1 82.12 88 PHE B CA 1
ATOM 1611 C C . PHE B 1 88 ? -8.844 16.031 -4.215 1 82.12 88 PHE B C 1
ATOM 1613 O O . PHE B 1 88 ? -9.984 16.484 -4.305 1 82.12 88 PHE B O 1
ATOM 1620 N N . GLY B 1 89 ? -8.234 16.672 -3.283 1 62.72 89 GLY B N 1
ATOM 1621 C CA . GLY B 1 89 ? -8.406 18.125 -3.301 1 62.72 89 GLY B CA 1
ATOM 1622 C C . GLY B 1 89 ? -8.312 18.719 -4.691 1 62.72 89 GLY B C 1
ATOM 1623 O O . GLY B 1 89 ? -7.777 18.094 -5.609 1 62.72 89 GLY B O 1
ATOM 1624 N N . ILE B 1 90 ? -9.188 19.625 -4.969 1 49.53 90 ILE B N 1
ATOM 1625 C CA . ILE B 1 90 ? -9.023 20.438 -6.164 1 49.53 90 ILE B CA 1
ATOM 1626 C C . ILE B 1 90 ? -7.555 20.844 -6.305 1 49.53 90 ILE B C 1
ATOM 1628 O O . ILE B 1 90 ? -7.004 21.5 -5.422 1 49.53 90 ILE B O 1
ATOM 1632 N N . LEU B 1 91 ? -6.789 19.922 -6.82 1 44.62 91 LEU B N 1
ATOM 1633 C CA . LEU B 1 91 ? -5.477 20.484 -7.129 1 44.62 91 LEU B CA 1
ATOM 1634 C C . LEU B 1 91 ? -5.578 21.969 -7.41 1 44.62 91 LEU B C 1
ATOM 1636 O O . LEU B 1 91 ? -6.191 22.391 -8.398 1 44.62 91 LEU B O 1
ATOM 1640 N N . ALA B 1 92 ? -5.883 22.766 -6.57 1 38.5 92 ALA B N 1
ATOM 1641 C CA . ALA B 1 92 ? -5.66 24.156 -6.949 1 38.5 92 ALA B CA 1
ATOM 1642 C C . ALA B 1 92 ? -4.465 24.297 -7.891 1 38.5 92 ALA B C 1
ATOM 1644 O O . ALA B 1 92 ? -3.492 23.531 -7.777 1 38.5 92 ALA B O 1
ATOM 1645 N N . SER B 1 93 ? -4.609 24.828 -9.133 1 37.22 93 SER B N 1
ATOM 1646 C CA . SER B 1 93 ? -3.566 25.156 -10.094 1 37.22 93 SER B CA 1
ATOM 1647 C C . SER B 1 93 ? -2.273 25.562 -9.398 1 37.22 93 SER B C 1
ATOM 1649 O O . SER B 1 93 ? -2.164 26.688 -8.883 1 37.22 93 SER B O 1
ATOM 1651 N N . ARG B 1 94 ? -1.786 24.828 -8.602 1 39.06 94 ARG B N 1
ATOM 1652 C CA . ARG B 1 94 ? -0.451 25.219 -8.156 1 39.06 94 ARG B CA 1
ATOM 1653 C C . ARG B 1 94 ? 0.34 25.844 -9.297 1 39.06 94 ARG B C 1
ATOM 1655 O O . ARG B 1 94 ? 1.425 26.391 -9.078 1 39.06 94 ARG B O 1
ATOM 1662 N N . ASN B 1 95 ? 0.153 25.391 -10.43 1 37.28 95 ASN B N 1
ATOM 1663 C CA . ASN B 1 95 ? 0.834 26.141 -11.484 1 37.28 95 ASN B CA 1
ATOM 1664 C C . ASN B 1 95 ? 0.398 27.609 -11.516 1 37.28 95 ASN B C 1
ATOM 1666 O O . ASN B 1 95 ? 0.848 28.375 -12.359 1 37.28 95 ASN B O 1
ATOM 1670 N N . ARG B 1 96 ? -0.719 28.062 -10.93 1 36.88 96 ARG B N 1
ATOM 1671 C CA . ARG B 1 96 ? -0.969 29.484 -11.156 1 36.88 96 ARG B CA 1
ATOM 1672 C C . ARG B 1 96 ? 0.021 30.344 -10.375 1 36.88 96 ARG B C 1
ATOM 1674 O O . ARG B 1 96 ? 0.423 31.422 -10.836 1 36.88 96 ARG B O 1
ATOM 1681 N N . GLU B 1 97 ? 0.298 29.969 -9.07 1 37.88 97 GLU B N 1
ATOM 1682 C CA . GLU B 1 97 ? 1.111 30.938 -8.344 1 37.88 97 GLU B CA 1
ATOM 1683 C C . GLU B 1 97 ? 2.578 30.844 -8.758 1 37.88 97 GLU B C 1
ATOM 1685 O O . GLU B 1 97 ? 3.338 31.812 -8.578 1 37.88 97 GLU B O 1
ATOM 1690 N N . ARG B 1 98 ? 3.062 29.688 -9.148 1 39.81 98 ARG B N 1
ATOM 1691 C CA . ARG B 1 98 ? 4.469 29.734 -9.531 1 39.81 98 ARG B CA 1
ATOM 1692 C C . ARG B 1 98 ? 4.648 30.406 -10.883 1 39.81 98 ARG B C 1
ATOM 1694 O O . ARG B 1 98 ? 5.758 30.797 -11.258 1 39.81 98 ARG B O 1
ATOM 1701 N N . ASN B 1 99 ? 3.656 30.328 -11.641 1 37.56 99 ASN B N 1
ATOM 1702 C CA . ASN B 1 99 ? 3.779 31.125 -12.859 1 37.56 99 ASN B CA 1
ATOM 1703 C C . ASN B 1 99 ? 3.689 32.625 -12.562 1 37.56 99 ASN B C 1
ATOM 1705 O O . ASN B 1 99 ? 4.016 33.438 -13.414 1 37.56 99 ASN B O 1
ATOM 1709 N N . LYS B 1 100 ? 2.988 33.062 -11.531 1 41.09 100 LYS B N 1
ATOM 1710 C CA . LYS B 1 100 ? 2.969 34.5 -11.297 1 41.09 100 LYS B CA 1
ATOM 1711 C C . LYS B 1 100 ? 4.332 35 -10.828 1 41.09 100 LYS B C 1
ATOM 1713 O O . LYS B 1 100 ? 4.711 36.156 -11.102 1 41.09 100 LYS B O 1
ATOM 1718 N N . ASP B 1 101 ? 5.035 34.188 -10.008 1 39.88 101 ASP B N 1
ATOM 1719 C CA . ASP B 1 101 ? 6.32 34.75 -9.57 1 39.88 101 ASP B CA 1
ATOM 1720 C C . ASP B 1 101 ? 7.328 34.75 -10.719 1 39.88 101 ASP B C 1
ATOM 1722 O O . ASP B 1 101 ? 8.32 35.5 -10.672 1 39.88 101 ASP B O 1
ATOM 1726 N N . SER B 1 102 ? 7.145 33.781 -11.672 1 40 102 SER B N 1
ATOM 1727 C CA . SER B 1 102 ? 8.109 33.906 -12.758 1 40 102 SER B CA 1
ATOM 1728 C C . SER B 1 102 ? 7.793 35.094 -13.648 1 40 102 SER B C 1
ATOM 1730 O O . SER B 1 102 ? 8.547 35.406 -14.57 1 40 102 SER B O 1
ATOM 1732 N N . LEU B 1 103 ? 6.512 35.469 -13.625 1 39.12 103 LEU B N 1
ATOM 1733 C CA . LEU B 1 103 ? 6.285 36.594 -14.508 1 39.12 103 LEU B CA 1
ATOM 1734 C C . LEU B 1 103 ? 6.805 37.875 -13.891 1 39.12 103 LEU B C 1
ATOM 1736 O O . LEU B 1 103 ? 7.027 38.875 -14.586 1 39.12 103 LEU B O 1
ATOM 1740 N N . THR B 1 104 ? 6.836 37.938 -12.57 1 36.81 104 THR B N 1
ATOM 1741 C CA . THR B 1 104 ? 7.219 39.281 -12.109 1 36.81 104 THR B CA 1
ATOM 1742 C C . THR B 1 104 ? 8.734 39.438 -12.156 1 36.81 104 THR B C 1
ATOM 1744 O O . THR B 1 104 ? 9.258 40.531 -11.844 1 36.81 104 THR B O 1
ATOM 1747 N N . LEU B 1 105 ? 9.414 38.25 -12.289 1 33.75 105 LEU B N 1
ATOM 1748 C CA . LEU B 1 105 ? 10.836 38.562 -12.25 1 33.75 105 LEU B CA 1
ATOM 1749 C C . LEU B 1 105 ? 11.328 39 -13.625 1 33.75 105 LEU B C 1
ATOM 1751 O O . LEU B 1 105 ? 12.523 39.219 -13.812 1 33.75 105 LEU B O 1
ATOM 1755 N N . ASN B 1 106 ? 10.414 39.125 -14.641 1 27.42 106 ASN B N 1
ATOM 1756 C CA . ASN B 1 106 ? 11.086 39.906 -15.672 1 27.42 106 ASN B CA 1
ATOM 1757 C C . ASN B 1 106 ? 11.039 41.406 -15.367 1 27.42 106 ASN B C 1
ATOM 1759 O O . ASN B 1 106 ? 9.984 41.938 -15.016 1 27.42 106 ASN B O 1
#

Nearest PDB structures (foldseek):
  7d7s-assembly1_A  TM=2.772E-01  e=7.887E+00  HIV-1 M:B_ARV2/SF2
  8pog-assembly1_D  TM=3.644E-01  e=8.966E+00  Enterobacter sp. 638
  7kcw-assembly1_A  TM=3.017E-01  e=6.508E+00  Staphylococcus aureus subsp. aureus COL
  8bot-assembly1_Y  TM=2.115E-01  e=2.998E+00  Homo sapiens
  7d7s-assembly1_A  TM=2.774E-01  e=6.072E+00  HIV-1 M:B_ARV2/SF2